Protein AF-A0A925VQ74-F1 (afdb_monomer_lite)

Structure (mmCIF, N/CA/C/O backbone):
data_AF-A0A925VQ74-F1
#
_entry.id   AF-A0A925VQ74-F1
#
loop_
_atom_site.group_PDB
_atom_site.id
_atom_site.type_symbol
_atom_site.label_atom_id
_atom_site.label_alt_id
_atom_site.label_comp_id
_atom_site.label_asym_id
_atom_site.label_entity_id
_atom_site.label_seq_id
_atom_site.pdbx_PDB_ins_code
_atom_site.Cartn_x
_atom_site.Cartn_y
_atom_site.Cartn_z
_atom_site.occupancy
_atom_site.B_iso_or_equiv
_atom_site.auth_seq_id
_atom_site.auth_comp_id
_atom_site.auth_asym_id
_atom_site.auth_atom_id
_atom_site.pdbx_PDB_model_num
ATOM 1 N N . MET A 1 1 ? -28.082 -19.024 9.879 1.00 34.41 1 MET A N 1
ATOM 2 C CA . MET A 1 1 ? -28.135 -19.232 11.343 1.00 34.41 1 MET A CA 1
ATOM 3 C C . MET A 1 1 ? -28.000 -17.876 12.015 1.00 34.41 1 MET A C 1
ATOM 5 O O . MET A 1 1 ? -26.992 -17.216 11.812 1.00 34.41 1 MET A O 1
ATOM 9 N N . ARG A 1 2 ? -29.048 -17.408 12.701 1.00 34.12 2 ARG A N 1
ATOM 10 C CA . ARG A 1 2 ? -29.062 -16.123 13.416 1.00 34.12 2 ARG A CA 1
ATOM 11 C C . ARG A 1 2 ? -28.721 -16.389 14.882 1.00 34.12 2 ARG A C 1
ATOM 13 O O . ARG A 1 2 ? -29.461 -17.116 15.534 1.00 34.12 2 ARG A O 1
ATOM 20 N N . PHE A 1 3 ? -27.635 -15.811 15.385 1.00 31.91 3 PHE A N 1
ATOM 21 C CA . PHE A 1 3 ? -27.367 -15.742 16.822 1.00 31.91 3 PHE A CA 1
ATOM 22 C C . PHE A 1 3 ? -27.855 -14.384 17.350 1.00 31.91 3 PHE A C 1
ATOM 24 O O . PHE A 1 3 ? -27.565 -13.366 16.718 1.00 31.91 3 PHE A O 1
ATOM 31 N N . PRO A 1 4 ? -28.614 -14.330 18.458 1.00 37.94 4 PRO A N 1
ATOM 32 C CA . PRO A 1 4 ? -29.092 -13.071 19.006 1.00 37.94 4 PRO A CA 1
ATOM 33 C C . PRO A 1 4 ? -28.020 -12.466 19.924 1.00 37.94 4 PRO A C 1
ATOM 35 O O . PRO A 1 4 ? -27.624 -13.072 20.917 1.00 37.94 4 PRO A O 1
ATOM 38 N N . SER A 1 5 ? -27.569 -11.253 19.613 1.00 37.38 5 SER A N 1
ATOM 39 C CA . SER A 1 5 ? -26.700 -10.458 20.487 1.00 37.38 5 SER A CA 1
ATOM 40 C C . SER A 1 5 ? -27.547 -9.436 21.240 1.00 37.38 5 SER A C 1
ATOM 42 O O . SER A 1 5 ? -27.886 -8.385 20.702 1.00 37.38 5 SER A O 1
ATOM 44 N N . PHE A 1 6 ? -27.896 -9.732 22.492 1.00 37.16 6 PHE A N 1
ATOM 45 C CA . PHE A 1 6 ? -28.486 -8.751 23.404 1.00 37.16 6 PHE A CA 1
ATOM 46 C C . PHE A 1 6 ? -27.364 -8.010 24.148 1.00 37.16 6 PHE A C 1
ATOM 48 O O . PHE A 1 6 ? -26.705 -8.567 25.027 1.00 37.16 6 PHE A O 1
ATOM 55 N N . LEU A 1 7 ? -27.134 -6.745 23.782 1.00 35.56 7 LEU A N 1
ATOM 56 C CA . LEU A 1 7 ? -26.243 -5.817 24.482 1.00 35.56 7 LEU A CA 1
ATOM 57 C C . LEU A 1 7 ? -27.092 -4.901 25.376 1.00 35.56 7 LEU A C 1
ATOM 59 O O . LEU A 1 7 ? -27.861 -4.085 24.875 1.00 35.56 7 LEU A O 1
ATOM 63 N N . VAL A 1 8 ? -26.941 -5.017 26.696 1.00 32.44 8 VAL A N 1
ATOM 64 C CA . VAL A 1 8 ? -27.539 -4.091 27.671 1.00 32.44 8 VAL A CA 1
ATOM 65 C C . VAL A 1 8 ? -26.515 -3.002 27.999 1.00 32.44 8 VAL A C 1
ATOM 67 O O . VAL A 1 8 ? -25.395 -3.312 28.403 1.00 32.44 8 VAL A O 1
ATOM 70 N N . VAL A 1 9 ? -26.900 -1.736 27.821 1.00 31.83 9 VAL A N 1
ATOM 71 C CA . VAL A 1 9 ? -26.121 -0.544 28.195 1.00 31.83 9 VAL A CA 1
ATOM 72 C C . VAL A 1 9 ? -26.964 0.267 29.172 1.00 31.83 9 VAL A C 1
ATOM 74 O O . VAL A 1 9 ? -28.033 0.747 28.807 1.00 31.83 9 VAL A O 1
ATOM 77 N N . THR A 1 10 ? -26.498 0.419 30.406 1.00 33.78 10 THR A N 1
ATOM 78 C CA . THR A 1 10 ? -27.116 1.277 31.423 1.00 33.78 10 THR A CA 1
ATOM 79 C C . THR A 1 10 ? -26.393 2.623 31.493 1.00 33.78 10 THR A C 1
ATOM 81 O O . THR A 1 10 ? -25.166 2.675 31.551 1.00 33.78 10 THR A O 1
ATOM 84 N N . LEU A 1 11 ? -27.164 3.717 31.493 1.00 32.81 11 LEU A N 1
ATOM 85 C CA . LEU A 1 11 ? -26.703 5.091 31.714 1.00 32.81 11 LEU A CA 1
ATOM 86 C C . LEU A 1 11 ? -27.208 5.550 33.090 1.00 32.81 11 LEU A C 1
ATOM 88 O O . LEU A 1 11 ? -28.413 5.570 33.321 1.00 32.81 11 LEU A O 1
ATOM 92 N N . GLY A 1 12 ? -26.301 5.909 33.996 1.00 33.75 12 GLY A N 1
ATOM 93 C CA . GLY A 1 12 ? -26.637 6.590 35.248 1.00 33.75 12 GLY A CA 1
ATOM 94 C C . GLY A 1 12 ? -26.447 8.099 35.095 1.00 33.75 12 GLY A C 1
ATOM 95 O O . GLY A 1 12 ? -25.391 8.535 34.642 1.00 33.75 12 GLY A O 1
ATOM 96 N N . LEU A 1 13 ? -27.456 8.884 35.472 1.00 40.34 13 LEU A N 1
ATOM 97 C CA . LEU A 1 13 ? -27.428 10.350 35.532 1.00 40.34 13 LEU A CA 1
ATOM 98 C C . LEU A 1 13 ? -27.556 10.788 36.995 1.00 40.34 13 LEU A C 1
ATOM 100 O O . LEU A 1 13 ? -28.528 10.393 37.639 1.00 40.34 13 LEU A O 1
ATOM 104 N N . PRO A 1 14 ? -26.681 11.669 37.505 1.00 45.41 14 PRO A N 1
ATOM 105 C CA . PRO A 1 14 ? -27.057 12.580 38.564 1.00 45.41 14 PRO A CA 1
ATOM 106 C C . PRO A 1 14 ? -27.354 13.966 37.977 1.00 45.41 14 PRO A C 1
ATOM 108 O O . PRO A 1 14 ? -26.580 14.528 37.201 1.00 45.41 14 PRO A O 1
ATOM 111 N N . LEU A 1 15 ? -28.510 14.498 38.370 1.00 47.50 15 LEU A N 1
ATOM 112 C CA . LEU A 1 15 ? -28.875 15.903 38.254 1.00 47.50 15 LEU A CA 1
ATOM 113 C C . LEU A 1 15 ? -28.024 16.714 39.242 1.00 47.50 15 LEU A C 1
ATOM 115 O O . LEU A 1 15 ? -28.157 16.511 40.445 1.00 47.50 15 LEU A O 1
ATOM 119 N N . THR A 1 16 ? -27.263 17.691 38.758 1.00 43.50 16 THR A N 1
ATOM 120 C CA . THR A 1 16 ? -26.979 18.929 39.500 1.00 43.50 16 THR A CA 1
ATOM 121 C C . THR A 1 16 ? -26.735 20.069 38.514 1.00 43.50 16 THR A C 1
ATOM 123 O O . THR A 1 16 ? -25.868 20.010 37.646 1.00 43.50 16 THR A O 1
ATOM 126 N N . ALA A 1 17 ? -27.554 21.111 38.640 1.00 55.09 17 ALA A N 1
ATOM 127 C CA . ALA A 1 17 ? -27.443 22.359 37.903 1.00 55.09 17 ALA A CA 1
ATOM 128 C C . ALA A 1 17 ? -26.468 23.304 38.615 1.00 55.09 17 ALA A C 1
ATOM 130 O O . ALA A 1 17 ? -26.588 23.456 39.830 1.00 55.09 17 ALA A O 1
ATOM 131 N N . SER A 1 18 ? -25.570 23.971 37.873 1.00 41.72 18 SER A N 1
ATOM 132 C CA . SER A 1 18 ? -25.167 25.368 38.123 1.00 41.72 18 SER A CA 1
ATOM 133 C C . SER A 1 18 ? -24.053 25.895 37.203 1.00 41.72 18 SER A C 1
ATOM 135 O O . SER A 1 18 ? -23.026 25.254 37.018 1.00 41.72 18 SER A O 1
ATOM 137 N N . LEU A 1 19 ? -24.283 27.145 36.776 1.00 40.22 19 LEU A N 1
ATOM 138 C CA . LEU A 1 19 ? -23.364 28.226 36.385 1.00 40.22 19 LEU A CA 1
ATOM 139 C C . LEU A 1 19 ? -22.626 28.196 35.025 1.00 40.22 19 LEU A C 1
ATOM 141 O O . LEU A 1 19 ? -21.787 27.357 34.714 1.00 40.22 19 LEU A O 1
ATOM 145 N N . LEU A 1 20 ? -22.946 29.242 34.250 1.00 50.88 20 LEU A N 1
ATOM 146 C CA . LEU A 1 20 ? -22.384 29.684 32.975 1.00 50.88 20 LEU A CA 1
ATOM 147 C C . LEU A 1 20 ? -20.861 29.865 33.043 1.00 50.88 20 LEU A C 1
ATOM 149 O O . LEU A 1 20 ? -20.359 30.898 33.478 1.00 50.88 20 LEU A O 1
ATOM 153 N N . GLY A 1 21 ? -20.137 28.886 32.518 1.00 40.78 21 GLY A N 1
ATOM 154 C CA . GLY A 1 21 ? -18.809 29.081 31.953 1.00 40.78 21 GLY A CA 1
ATOM 155 C C . GLY A 1 21 ? -18.865 28.706 30.478 1.00 40.78 21 GLY A C 1
ATOM 156 O O . GLY A 1 21 ? -19.330 27.613 30.149 1.00 40.78 21 GLY A O 1
ATOM 157 N N . LEU A 1 22 ? -18.383 29.583 29.591 1.00 45.78 22 LEU A N 1
ATOM 158 C CA . LEU A 1 22 ? -17.991 29.225 28.222 1.00 45.78 22 LEU A CA 1
ATOM 159 C C . LEU A 1 22 ? -16.801 28.260 28.311 1.00 45.78 22 LEU A C 1
ATOM 161 O O . LEU A 1 22 ? -15.649 28.610 28.074 1.00 45.78 22 LEU A O 1
ATOM 165 N N . THR A 1 23 ? -17.093 27.034 28.732 1.00 43.62 23 THR A N 1
ATOM 166 C CA . THR A 1 23 ? -16.188 25.907 28.610 1.00 43.62 23 THR A CA 1
ATOM 167 C C . THR A 1 23 ? -16.098 25.607 27.117 1.00 43.62 23 THR A C 1
ATOM 169 O O . THR A 1 23 ? -17.137 25.431 26.471 1.00 43.62 23 THR A O 1
ATOM 172 N N . PRO A 1 24 ? -14.894 25.589 26.515 1.00 47.59 24 PRO A N 1
ATOM 173 C CA . PRO A 1 24 ? -14.760 25.051 25.171 1.00 47.59 24 PRO A CA 1
ATOM 174 C C . PRO A 1 24 ? -15.383 23.648 25.182 1.00 47.59 24 PRO A C 1
ATOM 176 O O . PRO A 1 24 ? -15.171 22.922 26.160 1.00 47.59 24 PRO A O 1
ATOM 179 N N . PRO A 1 25 ? -16.187 23.275 24.167 1.00 50.38 25 PRO A N 1
ATOM 180 C CA . PRO A 1 25 ? -16.856 21.982 24.153 1.00 50.38 25 PRO A CA 1
ATOM 181 C C . PRO A 1 25 ? -15.815 20.907 24.443 1.00 50.38 25 PRO A C 1
ATOM 183 O O . PRO A 1 25 ? -14.777 20.857 23.775 1.00 50.38 25 PRO A O 1
ATOM 186 N N . ALA A 1 26 ? -16.061 20.114 25.492 1.00 49.09 26 ALA A N 1
ATOM 187 C CA . ALA A 1 26 ? -15.144 19.066 25.908 1.00 49.09 26 ALA A CA 1
ATOM 188 C C . ALA A 1 26 ? -14.746 18.246 24.671 1.00 49.09 26 ALA A C 1
ATOM 190 O O . ALA A 1 26 ? -15.621 17.968 23.840 1.00 49.09 26 ALA A O 1
ATOM 191 N N . PRO A 1 27 ? -13.457 17.887 24.506 1.00 55.66 27 PRO A N 1
ATOM 192 C CA . PRO A 1 27 ? -13.019 17.119 23.351 1.00 55.66 27 PRO A CA 1
ATOM 193 C C . PRO A 1 27 ? -13.905 15.883 23.246 1.00 55.66 27 PRO A C 1
ATOM 195 O O . PRO A 1 27 ? -13.912 15.048 24.156 1.00 55.66 27 PRO A O 1
ATOM 198 N N . GLN A 1 28 ? -14.700 15.813 22.175 1.00 71.56 28 GLN A N 1
ATOM 199 C CA . GLN A 1 28 ? -15.625 14.711 21.982 1.00 71.56 28 GLN A CA 1
ATOM 200 C C . GLN A 1 28 ? -14.788 13.438 21.881 1.00 71.56 28 GLN A C 1
ATOM 202 O O . GLN A 1 28 ? -13.902 13.307 21.033 1.00 71.56 28 GLN A O 1
ATOM 207 N N . ARG A 1 29 ? -15.014 12.532 22.827 1.00 87.00 29 ARG A N 1
ATOM 208 C CA . ARG A 1 29 ? -14.339 11.245 22.939 1.00 87.00 29 ARG A CA 1
ATOM 209 C C . ARG A 1 29 ? -15.381 10.215 23.324 1.00 87.00 29 ARG A C 1
ATOM 211 O O . ARG A 1 29 ? -16.236 10.487 24.163 1.00 87.00 29 ARG A O 1
ATOM 218 N N . VAL A 1 30 ? -15.311 9.052 22.697 1.00 92.12 30 VAL A N 1
ATOM 219 C CA . VAL A 1 30 ? -16.209 7.932 22.964 1.00 92.12 30 VAL A CA 1
ATOM 220 C C . VAL A 1 30 ? -15.396 6.832 23.624 1.00 92.12 30 VAL A C 1
ATOM 222 O O . VAL A 1 30 ? -14.451 6.315 23.030 1.00 92.12 30 VAL A O 1
ATOM 225 N N . SER A 1 31 ? -15.755 6.486 24.857 1.00 92.94 31 SER A N 1
ATOM 226 C CA . SER A 1 31 ? -15.152 5.363 25.573 1.00 92.94 31 SER A CA 1
ATOM 227 C C . SER A 1 31 ? -15.837 4.063 25.171 1.00 92.94 31 SER A C 1
ATOM 229 O O . SER A 1 31 ? -17.061 3.948 25.212 1.00 92.94 31 SER A O 1
ATOM 231 N N . VAL A 1 32 ? -15.038 3.069 24.812 1.00 92.44 32 VAL A N 1
ATOM 232 C CA . VAL A 1 32 ? -15.475 1.759 24.334 1.00 92.44 32 VAL A CA 1
ATOM 233 C C . VAL A 1 32 ? -14.958 0.714 25.306 1.00 92.44 32 VAL A C 1
ATOM 235 O O . VAL A 1 32 ? -13.774 0.689 25.612 1.00 92.44 32 VAL A O 1
ATOM 238 N N . THR A 1 33 ? -15.834 -0.149 25.811 1.00 92.50 33 THR A N 1
ATOM 239 C CA . THR A 1 33 ? -15.438 -1.252 26.697 1.00 92.50 33 THR A CA 1
ATOM 240 C C . THR A 1 33 ? -15.657 -2.573 25.981 1.00 92.50 33 THR A C 1
ATOM 242 O O . THR A 1 33 ? -16.786 -2.884 25.603 1.00 92.50 33 THR A O 1
ATOM 245 N N . VAL A 1 34 ? -14.595 -3.358 25.821 1.00 88.94 34 VAL A N 1
ATOM 246 C CA . VAL A 1 34 ? -14.636 -4.683 25.198 1.00 88.94 34 VAL A CA 1
ATOM 247 C C . VAL A 1 34 ? -14.379 -5.730 26.273 1.00 88.94 34 VAL A C 1
ATOM 249 O O . VAL A 1 34 ? -13.417 -5.632 27.032 1.00 88.94 34 VAL A O 1
ATOM 252 N N . ARG A 1 35 ? -15.255 -6.732 26.368 1.00 90.00 35 ARG A N 1
ATOM 253 C CA . ARG A 1 35 ? -15.182 -7.769 27.403 1.00 90.00 35 ARG A CA 1
ATOM 254 C C . ARG A 1 35 ? -15.160 -9.156 26.781 1.00 90.00 35 ARG A C 1
ATOM 256 O O . ARG A 1 35 ? -16.110 -9.542 26.104 1.00 90.00 35 ARG A O 1
ATOM 263 N N . ASN A 1 36 ? -14.128 -9.929 27.102 1.00 89.94 36 ASN A N 1
ATOM 264 C C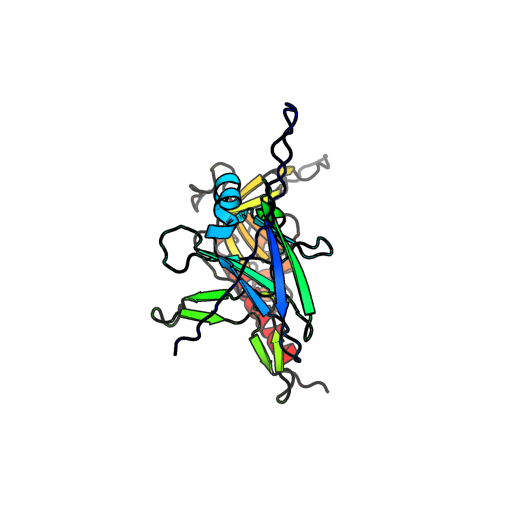A . ASN A 1 36 ? -14.078 -11.356 26.829 1.00 89.94 36 ASN A CA 1
ATOM 265 C C . ASN A 1 36 ? -14.644 -12.113 28.037 1.00 89.94 36 ASN A C 1
ATOM 267 O O . ASN A 1 36 ? -14.065 -12.090 29.118 1.00 89.94 36 ASN A O 1
ATOM 271 N N . ARG A 1 37 ? -15.802 -12.759 27.870 1.00 90.75 37 ARG A N 1
ATOM 272 C CA . ARG A 1 37 ? -16.456 -13.559 28.926 1.00 90.75 37 ARG A CA 1
ATOM 273 C C . ARG A 1 37 ? -16.078 -15.042 28.882 1.00 90.75 37 ARG A C 1
ATOM 275 O O . ARG A 1 37 ? -16.614 -15.820 29.661 1.00 90.75 37 ARG A O 1
ATOM 282 N N . LEU A 1 38 ? -15.231 -15.439 27.937 1.00 84.00 38 LEU A N 1
ATOM 283 C CA . LEU A 1 38 ? -14.792 -16.818 27.784 1.00 84.00 38 LEU A CA 1
ATOM 284 C C . LEU A 1 38 ? -13.566 -17.071 28.664 1.00 84.00 38 LEU A C 1
ATOM 286 O O . LEU A 1 38 ? -12.755 -16.174 28.896 1.00 84.00 38 LEU A O 1
ATOM 290 N N . SER A 1 39 ? -13.383 -18.321 29.077 1.00 91.56 39 SER A N 1
ATOM 291 C CA . SER A 1 39 ? -12.177 -18.804 29.761 1.00 91.56 39 SER A CA 1
ATOM 292 C C . SER A 1 39 ? -10.980 -19.021 28.817 1.00 91.56 39 SER A C 1
ATOM 294 O O . SER A 1 39 ? -9.978 -19.601 29.224 1.00 91.56 39 SER A O 1
ATOM 296 N N . LEU A 1 40 ? -11.060 -18.538 27.572 1.00 85.75 40 LEU A N 1
ATOM 297 C CA . LEU A 1 40 ? -10.030 -18.659 26.540 1.00 85.75 40 LEU A CA 1
ATOM 298 C C . LEU A 1 40 ? -9.516 -17.276 26.121 1.00 85.75 40 LEU A C 1
ATOM 300 O O . LEU A 1 40 ? -10.294 -16.327 26.000 1.00 85.75 40 LEU A O 1
ATOM 304 N N . ASN A 1 41 ? -8.212 -17.173 25.860 1.00 81.31 41 ASN A N 1
ATOM 305 C CA . ASN A 1 41 ? -7.600 -15.978 25.279 1.00 81.31 41 ASN A CA 1
ATOM 306 C C . ASN A 1 41 ? -8.043 -15.795 23.819 1.00 81.31 41 ASN A C 1
ATOM 308 O O . ASN A 1 41 ? -8.014 -16.744 23.040 1.00 81.31 41 ASN A O 1
ATOM 312 N N . ARG A 1 42 ? -8.401 -14.568 23.436 1.00 73.06 42 ARG A N 1
ATOM 313 C CA . ARG A 1 42 ? -8.720 -14.192 22.053 1.00 73.06 42 ARG A CA 1
ATOM 314 C C . ARG A 1 42 ? -7.624 -13.276 21.526 1.00 73.06 42 ARG A C 1
ATOM 316 O O . ARG A 1 42 ? -7.545 -12.126 21.946 1.00 73.06 42 ARG A O 1
ATOM 323 N N . GLY A 1 43 ? -6.757 -13.814 20.675 1.00 84.25 43 GLY A N 1
ATOM 324 C CA . GLY A 1 43 ? -5.741 -13.036 19.968 1.00 84.25 43 GLY A CA 1
ATOM 325 C C . GLY A 1 43 ? -6.284 -12.481 18.653 1.00 84.25 43 GLY A C 1
ATOM 326 O O . GLY A 1 43 ? -7.120 -13.134 18.028 1.00 84.25 43 GLY A O 1
ATOM 327 N N . ALA A 1 44 ? -5.808 -11.303 18.248 1.00 80.06 44 ALA A N 1
ATOM 328 C CA . ALA A 1 44 ? -6.198 -10.599 17.024 1.00 80.06 44 ALA A CA 1
ATOM 329 C C . ALA A 1 44 ? -7.726 -10.471 16.839 1.00 80.06 44 ALA A C 1
ATOM 331 O O . ALA A 1 44 ? -8.252 -10.547 15.726 1.00 80.06 44 ALA A O 1
ATOM 332 N N . GLU A 1 45 ? -8.457 -10.281 17.941 1.00 81.31 45 GLU A N 1
ATOM 333 C CA . GLU A 1 45 ? -9.908 -10.143 17.905 1.00 81.31 45 GLU A CA 1
ATOM 334 C C . GLU A 1 45 ? -10.278 -8.850 17.181 1.00 81.31 45 GLU A C 1
ATOM 336 O O . GLU A 1 45 ? -9.834 -7.769 17.569 1.00 81.31 45 GLU A O 1
ATOM 341 N N . THR A 1 46 ? -11.116 -8.953 16.150 1.00 87.19 46 THR A N 1
ATOM 342 C CA . THR A 1 46 ? -11.609 -7.782 15.417 1.00 87.19 46 THR A CA 1
ATOM 343 C C . THR A 1 46 ? -12.844 -7.225 16.109 1.00 87.19 46 THR A C 1
ATOM 345 O O . THR A 1 46 ? -13.890 -7.867 16.168 1.00 87.19 46 THR A O 1
ATOM 348 N N . VAL A 1 47 ? -12.725 -6.008 16.629 1.00 87.50 47 VAL A N 1
ATOM 349 C CA . VAL A 1 47 ? -13.814 -5.269 17.261 1.00 87.50 47 VAL A CA 1
ATOM 350 C C . VAL A 1 47 ? -14.473 -4.384 16.211 1.00 87.50 47 VAL A C 1
ATOM 352 O O . VAL A 1 47 ? -13.808 -3.533 15.624 1.00 87.50 47 VAL A O 1
ATOM 355 N N . SER A 1 48 ? -15.781 -4.562 16.009 1.00 91.19 48 SER A N 1
ATOM 356 C CA . SER A 1 48 ? -16.601 -3.683 15.171 1.00 91.19 48 SER A CA 1
ATOM 357 C C . SER A 1 48 ? -17.409 -2.704 16.021 1.00 91.19 48 SER A C 1
ATOM 359 O O . SER A 1 48 ? -18.117 -3.097 16.955 1.00 91.19 48 SER A O 1
ATOM 361 N N . LEU A 1 49 ? -17.286 -1.414 15.707 1.00 89.88 49 LEU A N 1
ATOM 362 C CA . LEU A 1 49 ? -18.049 -0.336 16.323 1.00 89.88 49 LEU A CA 1
ATOM 363 C C . LEU A 1 49 ? -19.018 0.277 15.311 1.00 89.88 49 LEU A C 1
ATOM 365 O O . LEU A 1 49 ? -18.561 0.888 14.347 1.00 89.88 49 LEU A O 1
ATOM 369 N N . PRO A 1 50 ? -20.338 0.224 15.559 1.00 90.00 50 PRO A N 1
ATOM 370 C CA . PRO A 1 50 ? -21.310 0.872 14.688 1.00 90.00 50 PRO A CA 1
ATOM 371 C C . PRO A 1 50 ? -21.079 2.385 14.604 1.00 90.00 50 PRO A C 1
ATOM 373 O O . PRO A 1 50 ? -20.994 3.067 15.632 1.00 90.00 50 PRO A O 1
ATOM 376 N N . ALA A 1 51 ? -21.066 2.932 13.391 1.00 89.69 51 ALA A N 1
ATOM 377 C CA . ALA A 1 51 ? -20.871 4.355 13.119 1.00 89.69 51 ALA A CA 1
ATOM 378 C C . ALA A 1 51 ? -21.915 5.246 13.806 1.00 89.69 51 ALA A C 1
ATOM 380 O O . ALA A 1 51 ? -21.619 6.377 14.192 1.00 89.69 51 ALA A O 1
ATOM 381 N N . THR A 1 52 ? -23.116 4.720 14.065 1.00 90.38 52 THR A N 1
ATOM 382 C CA . THR A 1 52 ? -24.168 5.403 14.837 1.00 90.38 52 THR A CA 1
ATOM 383 C C . THR A 1 52 ? -23.702 5.820 16.235 1.00 90.38 52 THR A C 1
ATOM 385 O O . THR A 1 52 ? -24.103 6.873 16.729 1.00 90.38 52 THR A O 1
ATOM 388 N N . ARG A 1 53 ? -22.797 5.054 16.862 1.00 89.31 53 ARG A N 1
ATOM 389 C CA . ARG A 1 53 ? -22.186 5.384 18.163 1.00 89.31 53 ARG A CA 1
ATOM 390 C C . ARG A 1 53 ? -21.110 6.468 18.060 1.00 89.31 53 ARG A C 1
ATOM 392 O O . ARG A 1 53 ? -20.738 7.052 19.073 1.00 89.31 53 ARG A O 1
ATOM 399 N N . LEU A 1 54 ? -20.624 6.741 16.850 1.00 92.56 54 LEU A N 1
ATOM 400 C CA . LEU A 1 54 ? -19.556 7.692 16.542 1.00 92.56 54 LEU A CA 1
ATOM 401 C C . LEU A 1 54 ? -20.062 8.903 15.739 1.00 92.56 54 LEU A C 1
ATOM 403 O O . LEU A 1 54 ? -19.255 9.716 15.296 1.00 92.56 54 LEU A O 1
ATOM 407 N N . ALA A 1 55 ? -21.380 9.061 15.572 1.00 91.56 55 ALA A N 1
ATOM 408 C CA . ALA A 1 55 ? -21.988 10.031 14.658 1.00 91.56 55 ALA A CA 1
ATOM 409 C C . ALA A 1 55 ? -21.490 11.475 14.851 1.00 91.56 55 ALA A C 1
ATOM 411 O O . ALA A 1 55 ? -21.229 12.182 13.878 1.00 91.56 55 ALA A O 1
ATOM 412 N N . ALA A 1 56 ? -21.315 11.913 16.102 1.00 91.25 56 ALA A N 1
ATOM 413 C CA . ALA A 1 56 ? -20.818 13.255 16.399 1.00 91.25 56 ALA A CA 1
ATOM 414 C C . ALA A 1 56 ? -19.357 13.446 15.948 1.00 91.25 56 ALA A C 1
ATOM 416 O O . ALA A 1 56 ? -19.038 14.455 15.316 1.00 91.25 56 ALA A O 1
ATOM 417 N N . LEU A 1 57 ? -18.505 12.439 16.184 1.00 93.00 57 LEU A N 1
ATOM 418 C CA . LEU A 1 57 ? -17.106 12.440 15.754 1.00 93.00 57 LEU A CA 1
ATOM 419 C C . LEU A 1 57 ? -16.986 12.384 14.233 1.00 93.00 57 LEU A C 1
ATOM 421 O O . LEU A 1 57 ? -16.231 13.162 13.658 1.00 93.00 57 LEU A O 1
ATOM 425 N N . LEU A 1 58 ? -17.762 11.512 13.588 1.00 92.12 58 LEU A N 1
ATOM 426 C CA . LEU A 1 58 ? -17.790 11.375 12.133 1.00 92.12 58 LEU A CA 1
ATOM 427 C C . LEU A 1 58 ? -18.211 12.682 11.461 1.00 92.12 58 LEU A C 1
ATOM 429 O O . LEU A 1 58 ? -17.542 13.138 10.539 1.00 92.12 58 LEU A O 1
ATOM 433 N N . ARG A 1 59 ? -19.263 13.335 11.967 1.00 91.38 59 ARG A N 1
ATOM 434 C CA . ARG A 1 59 ? -19.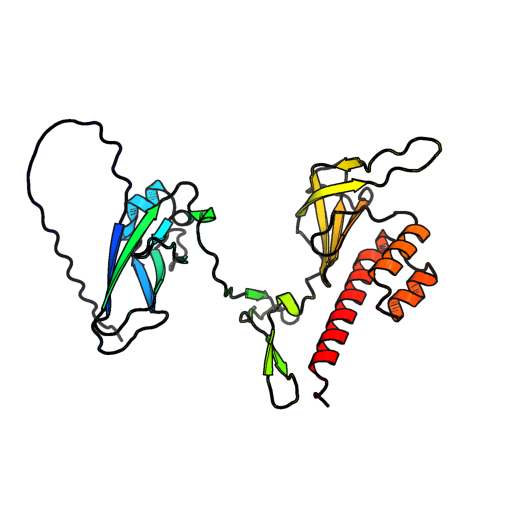727 14.625 11.440 1.00 91.38 59 ARG A CA 1
ATOM 435 C C . ARG A 1 59 ? -18.691 15.736 11.615 1.00 91.38 59 ARG A C 1
ATOM 437 O O . ARG A 1 59 ? -18.607 16.622 10.773 1.00 91.38 59 ARG A O 1
ATOM 444 N N . GLN A 1 60 ? -17.955 15.733 12.725 1.00 92.50 60 GLN A N 1
ATOM 445 C CA . GLN A 1 60 ? -17.021 16.810 13.047 1.00 92.50 60 GLN A CA 1
ATOM 446 C C . GLN A 1 60 ? -15.650 16.643 12.379 1.00 92.50 60 GLN A C 1
ATOM 448 O O . GLN A 1 60 ? -15.033 17.644 12.018 1.00 92.50 60 GLN A O 1
ATOM 453 N N . TYR A 1 61 ? -15.155 15.412 12.253 1.00 92.56 61 TYR A N 1
ATOM 454 C CA . TYR A 1 61 ? -13.774 15.145 11.844 1.00 92.56 61 TYR A CA 1
ATOM 455 C C . TYR A 1 61 ? -13.651 14.356 10.540 1.00 92.56 61 TYR A C 1
ATOM 457 O O . TYR A 1 61 ? -12.588 14.410 9.932 1.00 92.56 61 TYR A O 1
ATOM 465 N N . GLY A 1 62 ? -14.693 13.654 10.093 1.00 91.75 62 GLY A N 1
ATOM 466 C CA . GLY A 1 62 ? -14.559 12.639 9.047 1.00 91.75 62 GLY A CA 1
ATOM 467 C C . GLY A 1 62 ? -14.007 11.321 9.600 1.00 91.75 62 GLY A C 1
ATOM 468 O O . GLY A 1 62 ? -13.449 11.265 10.701 1.00 91.75 62 GLY A O 1
ATOM 469 N N . ALA A 1 63 ? -14.205 10.237 8.856 1.00 91.12 63 ALA A N 1
ATOM 470 C CA . ALA A 1 63 ? -13.870 8.886 9.302 1.00 91.12 63 ALA A CA 1
ATOM 471 C C . ALA A 1 63 ? -12.359 8.621 9.314 1.00 91.12 63 ALA A C 1
ATOM 473 O O . ALA A 1 63 ? -11.834 8.012 10.243 1.00 91.12 63 ALA A O 1
ATOM 474 N N . GLU A 1 64 ? -11.650 9.156 8.324 1.00 89.00 64 GLU A N 1
ATOM 475 C CA . GLU A 1 64 ? -10.200 9.074 8.145 1.00 89.00 64 GLU A CA 1
ATOM 476 C C . GLU A 1 64 ? -9.406 9.756 9.269 1.00 89.00 64 GLU A C 1
ATOM 478 O O . GLU A 1 64 ? -8.215 9.507 9.451 1.00 89.00 64 GLU A O 1
ATOM 483 N N . ASN A 1 65 ? -10.071 10.615 10.041 1.00 94.00 65 ASN A N 1
ATOM 484 C CA . ASN A 1 65 ? -9.481 11.392 11.123 1.00 94.00 65 ASN A CA 1
ATOM 485 C C . ASN A 1 65 ? -9.822 10.854 12.516 1.00 94.00 65 ASN A C 1
ATOM 487 O O . ASN A 1 65 ? -9.456 11.476 13.523 1.00 94.00 65 ASN A O 1
ATOM 491 N N . LEU A 1 66 ? -10.515 9.714 12.587 1.00 94.75 66 LEU A N 1
ATOM 492 C CA . LEU A 1 66 ? -10.767 9.028 13.844 1.00 94.75 66 LEU A CA 1
ATOM 493 C C . LEU A 1 66 ? -9.551 8.199 14.261 1.00 94.75 66 LEU A C 1
ATOM 495 O O . LEU A 1 66 ? -8.912 7.508 13.468 1.00 94.75 66 LEU A O 1
ATOM 499 N N . LEU A 1 67 ? -9.239 8.280 15.549 1.00 95.75 67 LEU A N 1
ATOM 500 C CA . LEU A 1 67 ? -8.141 7.574 16.189 1.00 95.75 67 LEU A CA 1
ATOM 501 C C . LEU A 1 67 ? -8.699 6.728 17.326 1.00 95.75 67 LEU A C 1
ATOM 503 O O . LEU A 1 67 ? -9.362 7.265 18.222 1.00 95.75 67 LEU A O 1
ATOM 507 N N . VAL A 1 68 ? -8.394 5.432 17.297 1.00 95.62 68 VAL A N 1
ATOM 508 C CA . VAL A 1 68 ? -8.658 4.497 18.394 1.00 95.62 68 VAL A CA 1
ATOM 509 C C . VAL A 1 68 ? -7.405 4.407 19.255 1.00 95.62 68 VAL A C 1
ATOM 511 O O . VAL A 1 68 ? -6.312 4.211 18.728 1.00 95.62 68 VAL A O 1
ATOM 514 N N . ARG A 1 69 ? -7.554 4.567 20.571 1.00 95.75 69 ARG A N 1
ATOM 515 C CA . ARG A 1 69 ? -6.470 4.391 21.543 1.00 95.75 69 ARG A CA 1
ATOM 516 C C . ARG A 1 69 ? -6.788 3.308 22.556 1.00 95.75 69 ARG A C 1
ATOM 518 O O . ARG A 1 69 ? -7.936 3.218 22.993 1.00 95.75 69 ARG A O 1
ATOM 525 N N . ASP A 1 70 ? -5.776 2.538 22.932 1.00 94.19 70 ASP A N 1
ATOM 526 C CA . ASP A 1 70 ? -5.835 1.620 24.073 1.00 94.19 70 ASP A CA 1
ATOM 527 C C . ASP A 1 70 ? -5.724 2.370 25.420 1.00 94.19 70 ASP A C 1
ATOM 529 O O . ASP A 1 70 ? -5.607 3.599 25.465 1.00 94.19 70 ASP A O 1
ATOM 533 N N . GLU A 1 71 ? -5.774 1.635 26.535 1.00 90.94 71 GLU A N 1
ATOM 534 C CA . GLU A 1 71 ? -5.629 2.203 27.886 1.00 90.94 71 GLU A CA 1
ATOM 535 C C . GLU A 1 71 ? -4.243 2.815 28.141 1.00 90.94 71 GLU A C 1
ATOM 537 O O . GLU A 1 71 ? -4.120 3.726 28.960 1.00 90.94 71 GLU A O 1
ATOM 542 N N . ALA A 1 72 ? -3.212 2.349 27.430 1.00 92.12 72 ALA A N 1
ATOM 543 C CA . ALA A 1 72 ? -1.858 2.891 27.502 1.00 92.12 72 ALA A CA 1
ATOM 544 C C . ALA A 1 72 ? -1.690 4.177 26.665 1.00 92.12 72 ALA A C 1
ATOM 546 O O . ALA A 1 72 ? -0.670 4.857 26.771 1.00 92.12 72 ALA A O 1
ATOM 547 N N . GLY A 1 73 ? -2.693 4.540 25.861 1.00 91.44 73 GLY A N 1
ATOM 548 C CA . GLY A 1 73 ? -2.686 5.709 24.988 1.00 91.44 73 GLY A CA 1
ATOM 549 C C . GLY A 1 73 ? -2.069 5.461 23.609 1.00 91.44 73 GLY A C 1
ATOM 550 O O . GLY A 1 73 ? -1.965 6.411 22.825 1.00 91.44 73 GLY A O 1
ATOM 551 N N . ASN A 1 74 ? -1.699 4.219 23.283 1.00 93.62 74 ASN A N 1
ATOM 552 C CA . ASN A 1 74 ? -1.185 3.865 21.965 1.00 93.62 74 ASN A CA 1
ATOM 553 C C . ASN A 1 74 ? -2.303 3.962 20.935 1.00 93.62 74 ASN A C 1
ATOM 555 O O . ASN A 1 74 ? -3.420 3.502 21.170 1.00 93.62 74 ASN A O 1
ATOM 559 N N . ILE A 1 75 ? -1.997 4.547 19.779 1.00 94.19 75 ILE A N 1
ATOM 560 C CA . ILE A 1 75 ? -2.930 4.582 18.656 1.00 94.19 75 ILE A CA 1
ATOM 561 C C . ILE A 1 75 ? -2.913 3.209 17.988 1.00 94.19 75 ILE A C 1
ATOM 563 O O . ILE A 1 75 ? -1.843 2.687 17.678 1.00 94.19 75 ILE A O 1
ATOM 567 N N . LEU A 1 76 ? -4.094 2.643 17.765 1.00 92.31 76 LEU A N 1
ATOM 568 C CA . LEU A 1 76 ? -4.275 1.368 17.084 1.00 92.31 76 LEU A CA 1
ATOM 569 C C . LEU A 1 76 ? -4.584 1.591 15.604 1.00 92.31 76 LEU A C 1
ATOM 571 O O . LEU A 1 76 ? -5.223 2.581 15.239 1.00 92.31 76 LEU A O 1
ATOM 575 N N . VAL A 1 77 ? -4.169 0.636 14.768 1.00 91.06 77 VAL A N 1
ATOM 576 C CA . VAL A 1 77 ? -4.639 0.553 13.381 1.00 91.06 77 VAL A CA 1
ATOM 577 C C . VAL A 1 77 ? -6.154 0.376 13.413 1.00 91.06 77 VAL A C 1
ATOM 579 O O . VAL A 1 77 ? -6.664 -0.535 14.070 1.00 91.06 77 VAL A O 1
ATOM 582 N N . SER A 1 78 ? -6.872 1.238 12.700 1.00 90.75 78 SER A N 1
ATOM 583 C CA . SER A 1 78 ? -8.322 1.127 12.564 1.00 90.75 78 SER A CA 1
ATOM 584 C C . SER A 1 78 ? -8.782 1.401 11.141 1.00 90.75 78 SER A C 1
ATOM 586 O O . SER A 1 78 ? -8.168 2.195 10.429 1.00 90.75 78 SER A O 1
ATOM 588 N N . GLN A 1 79 ? -9.894 0.789 10.749 1.00 87.75 79 GLN A N 1
ATOM 589 C CA . GLN A 1 79 ? -10.460 0.898 9.412 1.00 87.75 79 GLN A CA 1
ATOM 590 C C . GLN A 1 79 ? -11.931 1.291 9.491 1.00 87.75 79 GLN A C 1
ATOM 592 O O . GLN A 1 79 ? -12.726 0.614 10.134 1.00 87.75 79 GLN A O 1
ATOM 597 N N . ALA A 1 80 ? -12.293 2.381 8.821 1.00 90.38 80 ALA A N 1
ATOM 598 C CA . ALA A 1 80 ? -13.687 2.705 8.565 1.00 90.38 80 ALA A CA 1
ATOM 599 C C . ALA A 1 80 ? -14.192 1.863 7.385 1.00 90.38 80 ALA A C 1
ATOM 601 O O . ALA A 1 80 ? -13.497 1.751 6.373 1.00 90.38 80 ALA A O 1
ATOM 602 N N . VAL A 1 81 ? -15.373 1.270 7.527 1.00 85.44 81 VAL A N 1
ATOM 603 C CA . VAL A 1 81 ? -15.971 0.369 6.540 1.00 85.44 81 VAL A CA 1
ATOM 604 C C . VAL A 1 81 ? -17.339 0.894 6.127 1.00 85.44 81 VAL A C 1
ATOM 606 O O . VAL A 1 81 ? -18.158 1.248 6.973 1.00 85.44 81 VAL A O 1
ATOM 609 N N . ASP A 1 82 ? -17.548 0.933 4.817 1.00 87.88 82 ASP A N 1
ATOM 610 C CA . ASP A 1 82 ? -18.830 1.109 4.140 1.00 87.88 82 ASP A CA 1
ATOM 611 C C . ASP A 1 82 ? -19.187 -0.260 3.537 1.00 87.88 82 ASP A C 1
ATOM 613 O O . ASP A 1 82 ? -18.522 -0.731 2.611 1.00 87.88 82 ASP A O 1
ATOM 617 N N . ASN A 1 83 ? -20.151 -0.952 4.144 1.00 74.94 83 ASN A N 1
ATOM 618 C CA . ASN A 1 83 ? -20.522 -2.319 3.779 1.00 74.94 83 ASN A CA 1
ATOM 619 C C . ASN A 1 83 ? -21.556 -2.358 2.648 1.00 74.94 83 ASN A C 1
ATOM 621 O O . ASN A 1 83 ? -21.744 -3.414 2.039 1.00 74.94 83 ASN A O 1
ATOM 625 N N . ASN A 1 84 ? -22.258 -1.252 2.393 1.00 83.12 84 ASN A N 1
ATOM 626 C CA . ASN A 1 84 ? -23.349 -1.190 1.422 1.00 83.12 84 ASN A CA 1
ATOM 627 C C . ASN A 1 84 ? -23.000 -0.362 0.167 1.00 83.12 84 ASN A C 1
ATOM 629 O O . ASN A 1 84 ? -23.753 -0.394 -0.807 1.00 83.12 84 ASN A O 1
ATOM 633 N N . GLY A 1 85 ? -21.852 0.320 0.166 1.00 83.00 85 GLY A N 1
ATOM 634 C CA . GLY A 1 85 ? -21.353 1.133 -0.937 1.00 83.00 85 GLY A CA 1
ATOM 635 C C . GLY A 1 85 ? -22.098 2.455 -1.126 1.00 83.00 85 GLY A C 1
ATOM 636 O O . GLY A 1 85 ? -22.072 3.000 -2.232 1.00 83.00 85 GLY A O 1
ATOM 637 N N . ASP A 1 86 ? -22.794 2.963 -0.105 1.00 85.00 86 ASP A N 1
ATOM 638 C CA . ASP A 1 86 ? -23.565 4.211 -0.183 1.00 85.00 86 ASP A CA 1
ATOM 639 C C . ASP A 1 86 ? -22.718 5.480 0.053 1.00 85.00 86 ASP A C 1
ATOM 641 O O . ASP A 1 86 ? -23.222 6.608 -0.027 1.00 85.00 86 ASP A O 1
ATOM 645 N N . GLY A 1 87 ? -21.417 5.309 0.304 1.00 83.25 87 GLY A N 1
ATOM 646 C CA . GLY A 1 87 ? -20.461 6.374 0.582 1.00 83.25 87 GLY A CA 1
ATOM 647 C C . GLY A 1 87 ? -20.469 6.848 2.036 1.00 83.25 87 GLY A C 1
ATOM 648 O O . GLY A 1 87 ? -19.777 7.821 2.360 1.00 83.25 87 GLY A O 1
ATOM 649 N N . ARG A 1 88 ? -21.237 6.208 2.924 1.00 88.06 88 ARG A N 1
ATOM 650 C CA . ARG A 1 88 ? -21.260 6.475 4.364 1.00 88.06 88 ARG A CA 1
ATOM 651 C C . ARG A 1 88 ? -20.591 5.332 5.108 1.00 88.06 88 ARG A C 1
ATOM 653 O O . ARG A 1 88 ? -20.695 4.165 4.771 1.00 88.06 88 ARG A O 1
ATOM 660 N N . VAL A 1 89 ? -19.892 5.692 6.177 1.00 88.56 89 VAL A N 1
ATOM 661 C CA . VAL A 1 89 ? -19.270 4.696 7.048 1.00 88.56 89 VAL A CA 1
ATOM 662 C C . VAL A 1 89 ? -20.341 4.045 7.907 1.00 88.56 89 VAL A C 1
ATOM 664 O O . VAL A 1 89 ? -21.046 4.739 8.643 1.00 88.56 89 VAL A O 1
ATOM 667 N N . ASP A 1 90 ? -20.400 2.721 7.847 1.00 84.94 90 ASP A N 1
ATOM 668 C CA . ASP A 1 90 ? -21.277 1.879 8.654 1.00 84.94 90 ASP A CA 1
ATOM 669 C C . ASP A 1 90 ? -20.610 1.481 9.969 1.00 84.94 90 ASP A C 1
ATOM 671 O O . ASP A 1 90 ? -21.250 1.467 11.024 1.00 84.94 90 ASP A O 1
ATOM 675 N N . GLU A 1 91 ? -19.311 1.171 9.924 1.00 86.81 91 GLU A N 1
ATOM 676 C CA . GLU A 1 91 ? -18.576 0.604 11.054 1.00 86.81 91 GLU A CA 1
ATOM 677 C C . GLU A 1 91 ? -17.126 1.101 11.121 1.00 86.81 91 GLU A C 1
ATOM 679 O O . GLU A 1 91 ? -16.497 1.411 10.111 1.00 86.81 91 GLU A O 1
ATOM 684 N N . LEU A 1 92 ? -16.577 1.158 12.335 1.00 90.19 92 LEU A N 1
ATOM 685 C CA . LEU A 1 92 ? -15.152 1.354 12.590 1.00 90.19 92 LEU A CA 1
ATOM 686 C C . LEU A 1 92 ? -14.579 0.077 13.207 1.00 90.19 92 LEU A C 1
ATOM 688 O O . LEU A 1 92 ? -15.005 -0.340 14.286 1.00 90.19 92 LEU A O 1
ATOM 692 N N . LEU A 1 93 ? -13.599 -0.515 12.533 1.00 89.44 93 LEU A N 1
ATOM 693 C CA . LEU A 1 93 ? -12.936 -1.749 12.934 1.00 89.44 93 LEU A CA 1
ATOM 694 C C . LEU A 1 93 ? -11.564 -1.470 13.545 1.00 89.44 93 LEU A C 1
ATOM 696 O O . LEU A 1 93 ? -10.841 -0.592 13.076 1.00 89.44 93 LEU A O 1
ATOM 700 N N . PHE A 1 94 ? -11.177 -2.249 14.549 1.00 90.75 94 PHE A N 1
ATOM 701 C CA . PHE A 1 94 ? -9.804 -2.327 15.059 1.00 90.75 94 PHE A CA 1
ATOM 702 C C . PHE A 1 94 ? -9.553 -3.708 15.677 1.00 90.75 94 PHE A C 1
ATOM 704 O O . PHE A 1 94 ? -10.502 -4.439 15.960 1.00 90.75 94 PHE A O 1
ATOM 711 N N . GLN A 1 95 ? -8.288 -4.076 15.885 1.00 88.62 95 GLN A N 1
ATOM 712 C CA . GLN A 1 95 ? -7.917 -5.367 16.472 1.00 88.62 95 GLN A CA 1
ATOM 713 C C . GLN A 1 95 ? -7.269 -5.214 17.847 1.00 88.62 95 GLN A C 1
ATOM 715 O O . GLN A 1 95 ? -6.570 -4.234 18.106 1.00 88.62 95 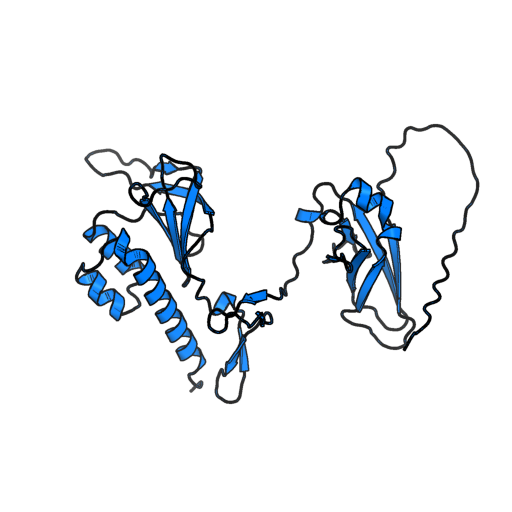GLN A O 1
ATOM 720 N N . THR A 1 96 ? -7.503 -6.187 18.728 1.00 86.25 96 THR A N 1
ATOM 721 C CA . THR A 1 96 ? -6.856 -6.267 20.045 1.00 86.25 96 THR A CA 1
ATOM 722 C C . THR A 1 96 ? -6.718 -7.715 20.527 1.00 86.25 96 THR A C 1
ATOM 724 O O . THR A 1 96 ? -7.483 -8.595 20.128 1.00 86.25 96 THR A O 1
ATOM 727 N N . ASP A 1 97 ? -5.770 -7.955 21.431 1.00 89.19 97 ASP A N 1
ATOM 728 C CA . ASP A 1 97 ? -5.616 -9.221 22.143 1.00 89.19 97 ASP A CA 1
ATOM 729 C C . ASP A 1 97 ? -6.307 -9.144 23.507 1.00 89.19 97 ASP A C 1
ATOM 731 O O . ASP A 1 97 ? -5.939 -8.332 24.357 1.00 89.19 97 ASP A O 1
ATOM 735 N N . ILE A 1 98 ? -7.281 -10.017 23.764 1.00 84.75 98 ILE A N 1
ATOM 736 C CA . ILE A 1 98 ? -8.070 -10.017 25.001 1.00 84.75 98 ILE A CA 1
ATOM 737 C C . ILE A 1 98 ? -7.896 -11.341 25.738 1.00 84.75 98 ILE A C 1
ATOM 739 O O . ILE A 1 98 ? -8.313 -12.406 25.277 1.00 84.75 98 ILE A O 1
ATOM 743 N N . LYS A 1 99 ? -7.321 -11.276 26.940 1.00 93.50 99 LYS A N 1
ATOM 744 C CA . LYS A 1 99 ? -7.164 -12.444 27.818 1.00 93.50 99 LYS A CA 1
ATOM 745 C C . LYS A 1 99 ? -8.519 -13.038 28.222 1.00 93.50 99 LYS A C 1
ATOM 747 O O . LYS A 1 99 ? -9.549 -12.360 28.187 1.00 93.50 99 LYS A O 1
ATOM 752 N N . ALA A 1 100 ? -8.506 -14.305 28.621 1.00 89.56 100 ALA A N 1
ATOM 753 C CA . ALA A 1 100 ? -9.651 -14.981 29.218 1.00 89.56 100 ALA A CA 1
ATOM 754 C C . ALA A 1 100 ? -10.251 -14.150 30.367 1.00 89.56 100 ALA A C 1
ATOM 756 O O . ALA A 1 100 ? -9.517 -13.618 31.200 1.00 89.56 100 ALA A O 1
ATOM 757 N N . ASN A 1 101 ? -11.581 -14.042 30.410 1.00 92.31 101 ASN A N 1
ATOM 758 C CA . ASN A 1 101 ? -12.342 -13.309 31.431 1.00 92.31 101 ASN A CA 1
ATOM 759 C C . ASN A 1 101 ? -11.953 -11.826 31.627 1.00 92.31 101 ASN A C 1
ATOM 761 O O . ASN A 1 101 ? -12.322 -11.220 32.635 1.00 92.31 101 ASN A O 1
ATOM 765 N N . ALA A 1 102 ? -11.229 -11.218 30.681 1.00 92.00 102 ALA A N 1
ATOM 766 C CA . ALA A 1 102 ? -10.733 -9.853 30.805 1.00 92.00 102 ALA A CA 1
ATOM 767 C C . ALA A 1 102 ? -11.680 -8.810 30.195 1.00 92.00 102 ALA A C 1
ATOM 769 O O . ALA A 1 102 ? -12.523 -9.090 29.338 1.00 92.00 102 ALA A O 1
ATOM 770 N N . THR A 1 103 ? -11.511 -7.569 30.642 1.00 91.94 103 THR A N 1
ATOM 771 C CA . THR A 1 103 ? -12.157 -6.381 30.078 1.00 91.94 103 THR A CA 1
ATOM 772 C C . THR A 1 103 ? -11.076 -5.366 29.734 1.00 91.94 103 THR A C 1
ATOM 774 O O . THR A 1 103 ? -10.156 -5.184 30.524 1.00 91.94 103 THR A O 1
ATOM 777 N N . GLN A 1 104 ? -11.192 -4.724 28.576 1.00 89.50 104 GLN A N 1
ATOM 778 C CA . GLN A 1 104 ? -10.295 -3.665 28.119 1.00 89.50 104 GLN A CA 1
ATOM 779 C C . GLN A 1 104 ? -11.104 -2.446 27.692 1.00 89.50 104 GLN A C 1
ATOM 781 O O . GLN A 1 104 ? -12.197 -2.581 27.129 1.00 89.50 104 GLN A O 1
ATOM 786 N N . LYS A 1 105 ? -10.570 -1.256 27.954 1.00 93.38 105 LYS A N 1
ATOM 787 C CA . LYS A 1 105 ? -11.155 0.007 27.516 1.00 93.38 105 LYS A CA 1
ATOM 788 C C . LYS A 1 105 ? -10.347 0.614 26.377 1.00 93.38 105 LYS A C 1
ATOM 790 O O . LYS A 1 105 ? -9.125 0.565 26.342 1.00 93.38 105 LYS A O 1
ATOM 795 N N . PHE A 1 106 ? -11.065 1.246 25.467 1.00 94.00 106 PHE A N 1
ATOM 796 C CA . PHE A 1 106 ? -10.518 1.985 24.343 1.00 94.00 106 PHE A CA 1
ATOM 797 C C . PHE A 1 106 ? -11.172 3.356 24.282 1.00 94.00 106 PHE A C 1
ATOM 799 O O . PHE A 1 106 ? -12.285 3.556 24.773 1.00 94.00 106 PHE A O 1
ATOM 806 N N . THR A 1 107 ? -10.491 4.306 23.657 1.00 96.19 107 THR A N 1
ATOM 807 C CA . THR A 1 107 ? -11.028 5.645 23.418 1.00 96.19 107 THR A CA 1
ATOM 808 C C . THR A 1 107 ? -10.995 5.955 21.934 1.00 96.19 107 THR A C 1
ATOM 810 O O . THR A 1 107 ? -9.931 5.929 21.321 1.00 96.19 107 THR A O 1
ATOM 813 N N . VAL A 1 108 ? -12.148 6.309 21.371 1.00 96.06 108 VAL A N 1
ATOM 814 C CA . VAL A 1 108 ? -12.257 6.849 20.013 1.00 96.06 108 VAL A CA 1
ATOM 815 C C . VAL A 1 108 ? -12.337 8.367 20.092 1.00 96.06 108 VAL A C 1
ATOM 817 O O . VAL A 1 108 ? -13.126 8.926 20.855 1.00 96.06 108 VAL A O 1
ATOM 820 N N . SER A 1 109 ? -11.512 9.050 19.308 1.00 95.06 109 SER A N 1
ATOM 821 C CA . SER A 1 109 ? -11.461 10.515 19.263 1.00 95.06 109 SER A CA 1
ATOM 822 C C . SER A 1 109 ? -11.164 10.995 17.851 1.00 95.06 109 SER A C 1
ATOM 824 O O . SER A 1 109 ? -10.425 10.322 17.136 1.00 95.06 109 SER A O 1
ATOM 826 N N . GLY A 1 110 ? -11.669 12.166 17.477 1.00 93.62 110 GLY A N 1
ATOM 827 C CA . GLY A 1 110 ? -11.285 12.815 16.226 1.00 93.62 110 GLY A CA 1
ATOM 828 C C . GLY A 1 110 ? -10.120 13.789 16.407 1.00 93.62 110 GLY A C 1
ATOM 829 O O . GLY A 1 110 ? -10.011 14.463 17.433 1.00 93.62 110 GLY A O 1
ATOM 830 N N . ALA A 1 111 ? -9.251 13.883 15.402 1.00 90.62 111 ALA A N 1
ATOM 831 C CA . ALA A 1 111 ? -8.165 14.860 15.353 1.00 90.62 111 ALA A CA 1
ATOM 832 C C . ALA A 1 111 ? -8.086 15.504 13.964 1.00 90.62 111 ALA A C 1
ATOM 834 O O . ALA A 1 111 ? -8.192 14.812 12.962 1.00 90.62 111 ALA A O 1
ATOM 835 N N . ARG A 1 112 ? -7.829 16.819 13.873 1.00 86.62 112 ARG A N 1
ATOM 836 C CA . ARG A 1 112 ? -7.755 17.540 12.577 1.00 86.62 112 ARG A CA 1
ATOM 837 C C . ARG A 1 112 ? -6.715 16.981 11.595 1.00 86.62 112 ARG A C 1
ATOM 839 O O . ARG A 1 112 ? -6.813 17.248 10.408 1.00 86.62 112 ARG A O 1
A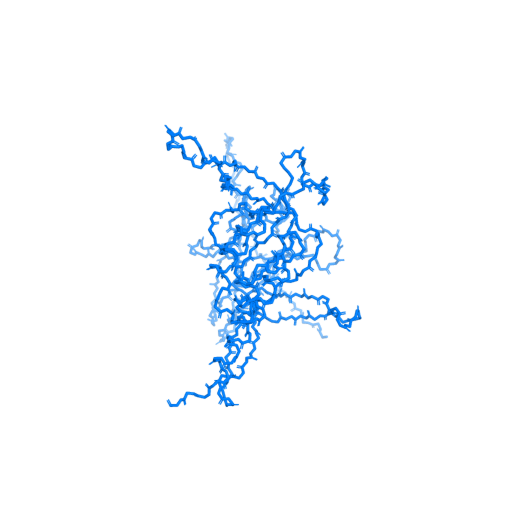TOM 846 N N . ASN A 1 113 ? -5.720 16.255 12.097 1.00 87.56 113 ASN A N 1
ATOM 847 C CA . ASN A 1 113 ? -4.700 15.575 11.303 1.00 87.56 113 ASN A CA 1
ATOM 848 C C . ASN A 1 113 ? -4.604 14.105 11.751 1.00 87.56 113 ASN A C 1
ATOM 850 O O . ASN A 1 113 ? -3.529 13.604 12.080 1.00 87.56 113 ASN A O 1
ATOM 854 N N . GLY A 1 114 ? -5.762 13.459 11.928 1.00 87.56 114 GLY A N 1
ATOM 855 C CA . GLY A 1 114 ? -5.854 12.082 12.414 1.00 87.56 114 GLY A CA 1
ATOM 856 C C . GLY A 1 114 ? -5.307 11.092 11.390 1.00 87.56 114 GLY A C 1
ATOM 857 O O . GLY A 1 114 ? -4.515 10.225 11.750 1.00 87.56 114 GLY A O 1
ATOM 858 N N . ALA A 1 115 ? -5.603 11.302 10.106 1.00 87.75 115 ALA A N 1
ATOM 859 C CA . ALA A 1 115 ? -5.121 10.441 9.027 1.00 87.75 115 ALA A CA 1
ATOM 860 C C . ALA A 1 115 ? -3.585 10.310 8.992 1.00 87.75 115 ALA A C 1
ATOM 862 O O . ALA A 1 115 ? -3.056 9.237 8.712 1.00 87.75 115 ALA A O 1
ATOM 863 N N . SER A 1 116 ? -2.842 11.375 9.325 1.00 88.62 116 SER A N 1
ATOM 864 C CA . SER A 1 116 ? -1.373 11.328 9.371 1.00 88.62 116 SER A CA 1
ATOM 865 C C . SER A 1 116 ? -0.812 10.636 10.618 1.00 88.62 116 SER A C 1
ATOM 867 O O . SER A 1 116 ? 0.378 10.338 10.657 1.00 88.62 116 SER A O 1
ATOM 869 N N . GLN A 1 117 ? -1.634 10.450 11.655 1.00 89.88 117 GLN A N 1
ATOM 870 C CA . GLN A 1 117 ? -1.261 9.821 12.926 1.00 89.88 117 GLN A CA 1
ATOM 871 C C . GLN A 1 117 ? -1.630 8.336 12.984 1.00 89.88 117 GLN A C 1
ATOM 873 O O . GLN A 1 117 ? -1.159 7.642 13.882 1.00 89.88 117 GLN A O 1
ATOM 878 N N . GLN A 1 118 ? -2.466 7.853 12.060 1.00 87.81 118 GLN A N 1
ATOM 879 C CA . GLN A 1 118 ? -2.822 6.441 11.974 1.00 87.81 118 GLN A CA 1
ATOM 880 C C . GLN A 1 118 ? -1.565 5.583 11.763 1.00 87.81 118 GLN A C 1
ATOM 882 O O . GLN A 1 118 ? -0.824 5.804 10.794 1.00 87.81 118 GLN A O 1
ATOM 887 N N . PRO A 1 119 ? -1.307 4.597 12.640 1.00 85.06 119 PRO A N 1
ATOM 888 C CA . PRO A 1 119 ? -0.293 3.595 12.386 1.00 85.06 119 PRO A CA 1
ATOM 889 C C . PRO A 1 119 ? -0.622 2.863 11.088 1.00 85.06 119 PRO A C 1
ATOM 891 O O . PRO A 1 119 ? -1.780 2.594 10.771 1.00 85.06 119 PRO A O 1
ATOM 894 N N . LYS A 1 120 ? 0.411 2.523 10.321 1.00 77.50 120 LYS A N 1
ATOM 895 C CA . LYS A 1 120 ? 0.238 1.692 9.131 1.00 77.50 120 LYS A CA 1
ATOM 896 C C . LYS A 1 120 ? 0.302 0.232 9.540 1.00 77.50 120 LYS A C 1
ATOM 898 O O . LYS A 1 120 ? 1.188 -0.146 10.304 1.00 77.50 120 LYS A O 1
ATOM 903 N N . SER A 1 121 ? -0.606 -0.577 9.002 1.00 68.06 121 SER A N 1
ATOM 904 C CA . SER A 1 121 ? -0.489 -2.026 9.133 1.00 68.06 121 SER A CA 1
ATOM 905 C C . SER A 1 121 ? 0.846 -2.484 8.527 1.00 68.06 121 SER A C 1
ATOM 907 O O . SER A 1 121 ? 1.179 -2.047 7.421 1.00 68.06 121 SER A O 1
ATOM 909 N N . PRO A 1 122 ? 1.614 -3.347 9.215 1.00 62.19 122 PRO A N 1
ATOM 910 C CA . PRO A 1 122 ? 2.801 -3.967 8.633 1.00 62.19 122 PRO A CA 1
ATOM 911 C C . PRO A 1 122 ? 2.449 -4.960 7.513 1.00 62.19 122 PRO A C 1
ATOM 913 O O . PRO A 1 122 ? 3.307 -5.258 6.688 1.00 62.19 122 PRO A O 1
ATOM 916 N N . ASN A 1 123 ? 1.201 -5.443 7.488 1.00 56.44 123 ASN A N 1
ATOM 917 C CA . ASN A 1 123 ? 0.668 -6.378 6.501 1.00 56.44 123 ASN A CA 1
ATOM 918 C C . ASN A 1 123 ? -0.334 -5.635 5.606 1.00 56.44 123 ASN A C 1
ATOM 920 O O . ASN A 1 123 ? -1.302 -5.053 6.110 1.00 56.44 123 ASN A O 1
ATOM 924 N N . THR A 1 124 ? -0.106 -5.614 4.299 1.00 55.59 124 THR A N 1
ATOM 925 C CA . THR A 1 124 ? -0.959 -4.943 3.320 1.00 55.59 124 THR A CA 1
ATOM 926 C C . THR A 1 124 ? -1.302 -5.905 2.194 1.00 55.59 124 THR A C 1
ATOM 928 O O . THR A 1 124 ? -0.494 -6.142 1.302 1.00 55.59 124 THR A O 1
ATOM 931 N N . THR A 1 125 ? -2.532 -6.413 2.165 1.00 49.41 125 THR A N 1
ATOM 932 C CA . THR A 1 125 ? -2.988 -7.219 1.029 1.00 49.41 125 THR A CA 1
ATOM 933 C C . THR A 1 125 ? -2.945 -6.378 -0.247 1.00 49.41 125 THR A C 1
ATOM 935 O O . THR A 1 125 ? -3.527 -5.294 -0.310 1.00 49.41 125 THR A O 1
ATOM 938 N N . PHE A 1 126 ? -2.242 -6.873 -1.264 1.00 49.38 126 PHE A N 1
ATOM 939 C CA . PHE A 1 126 ? -2.169 -6.243 -2.574 1.00 49.38 126 PHE A CA 1
ATOM 940 C C . PHE A 1 126 ? -2.951 -7.089 -3.577 1.00 49.38 126 PHE A C 1
ATOM 942 O O . PHE A 1 126 ? -2.830 -8.312 -3.620 1.00 49.38 126 PHE A O 1
ATOM 949 N N . SER A 1 127 ? -3.759 -6.432 -4.399 1.00 48.16 127 SER A N 1
ATOM 950 C CA . SER A 1 127 ? -4.506 -7.074 -5.474 1.00 48.16 127 SER A CA 1
ATOM 951 C C . SER A 1 127 ? -4.112 -6.477 -6.815 1.00 48.16 127 SER A C 1
ATOM 953 O O . SER A 1 127 ? -3.872 -5.270 -6.917 1.00 48.16 127 SER A O 1
ATOM 955 N N . ARG A 1 128 ? -4.079 -7.309 -7.855 1.00 59.62 128 ARG A N 1
ATOM 956 C CA . ARG A 1 128 ? -3.821 -6.869 -9.229 1.00 59.62 128 ARG A CA 1
ATOM 957 C C . ARG A 1 128 ? -4.702 -7.612 -10.222 1.00 59.62 128 ARG A C 1
ATOM 959 O O . ARG A 1 128 ? -5.042 -8.774 -10.010 1.00 59.62 128 ARG A O 1
ATOM 966 N N . LEU A 1 129 ? -4.994 -6.939 -11.332 1.00 50.75 129 LEU A N 1
ATOM 967 C CA . LEU A 1 129 ? -5.424 -7.606 -12.557 1.00 50.75 129 LEU A CA 1
ATOM 968 C C . LEU A 1 129 ? -4.261 -8.453 -13.074 1.00 50.75 129 LEU A C 1
ATOM 970 O O . LEU A 1 129 ? -3.116 -7.988 -13.065 1.00 50.75 129 LEU A O 1
ATOM 974 N N . VAL A 1 130 ? -4.548 -9.681 -13.494 1.00 59.09 130 VAL A N 1
ATOM 975 C CA . VAL A 1 130 ? -3.567 -10.571 -14.119 1.00 59.09 130 VAL A CA 1
ATOM 976 C C . VAL A 1 130 ? -3.490 -10.207 -15.603 1.00 59.09 130 VAL A C 1
ATOM 978 O O . VAL A 1 130 ? -4.434 -10.478 -16.336 1.00 59.09 130 VAL A O 1
ATOM 981 N N . PRO A 1 131 ? -2.411 -9.567 -16.097 1.00 62.75 131 PRO A N 1
ATOM 982 C CA . PRO A 1 131 ? -2.371 -9.123 -17.493 1.00 62.75 131 PRO A CA 1
ATOM 983 C C . PRO A 1 131 ? -2.453 -10.281 -18.493 1.00 62.75 131 PRO A C 1
ATOM 985 O O . PRO A 1 131 ? -2.936 -10.105 -19.607 1.00 62.75 131 PRO A O 1
ATOM 988 N N . GLU A 1 132 ? -1.986 -11.464 -18.092 1.00 61.28 132 GLU A N 1
ATOM 989 C CA . GLU A 1 132 ? -1.994 -12.684 -18.899 1.00 61.28 132 GLU A CA 1
ATOM 990 C C . GLU A 1 132 ? -3.402 -13.283 -19.060 1.00 61.28 132 GLU A C 1
ATOM 992 O O . GLU A 1 132 ? -3.639 -14.048 -19.994 1.00 61.28 132 GLU A O 1
ATOM 997 N N . ARG A 1 133 ? -4.337 -12.918 -18.175 1.00 53.94 133 ARG A N 1
ATOM 998 C CA . ARG A 1 133 ? -5.737 -13.349 -18.177 1.00 53.94 133 ARG A CA 1
ATOM 999 C C . ARG A 1 133 ? -6.612 -12.179 -17.753 1.00 53.94 133 ARG A C 1
ATOM 1001 O O . ARG A 1 133 ? -6.839 -11.954 -16.573 1.00 53.94 133 ARG A O 1
ATOM 1008 N N . ILE A 1 134 ? -7.069 -11.405 -18.736 1.00 56.44 134 ILE A N 1
ATOM 1009 C CA . ILE A 1 134 ? -7.814 -10.144 -18.548 1.00 56.44 134 ILE A CA 1
ATOM 1010 C C . ILE A 1 134 ? -9.118 -10.346 -17.736 1.00 56.44 134 ILE A C 1
ATOM 1012 O O . ILE A 1 134 ? -9.687 -9.383 -17.226 1.00 56.44 134 ILE A O 1
ATOM 1016 N N . ASP A 1 135 ? -9.565 -11.592 -17.583 1.00 63.69 135 ASP A N 1
ATOM 1017 C CA . ASP A 1 135 ? -10.689 -12.043 -16.764 1.00 63.69 135 ASP A CA 1
ATOM 1018 C C . ASP A 1 135 ? -10.342 -12.379 -15.294 1.00 63.69 135 ASP A C 1
ATOM 1020 O O . ASP A 1 135 ? -11.258 -12.547 -14.491 1.00 63.69 135 ASP A O 1
ATOM 1024 N N . ASP A 1 136 ? -9.061 -12.440 -14.911 1.00 58.19 136 ASP A N 1
ATOM 1025 C CA . ASP A 1 136 ? -8.608 -12.859 -13.578 1.00 58.19 136 ASP A CA 1
ATOM 1026 C C . ASP A 1 136 ? -8.175 -11.674 -12.689 1.00 58.19 136 ASP A C 1
ATOM 1028 O O . ASP A 1 136 ? -7.340 -10.829 -13.040 1.00 58.19 136 ASP A O 1
ATOM 1032 N N . TYR A 1 137 ? -8.700 -11.664 -11.462 1.00 45.25 137 TYR A N 1
ATOM 1033 C CA . TYR A 1 137 ? -8.311 -10.753 -10.388 1.00 45.25 137 TYR A CA 1
ATOM 1034 C C . TYR A 1 137 ? -7.694 -11.563 -9.249 1.00 45.25 137 TYR A C 1
ATOM 1036 O O . TYR A 1 137 ? -8.369 -12.389 -8.633 1.00 45.25 137 TYR A O 1
ATOM 1044 N N . THR A 1 138 ? -6.408 -11.351 -8.962 1.00 58.62 138 THR A N 1
ATOM 1045 C CA . THR A 1 138 ? -5.696 -12.134 -7.942 1.00 58.62 138 THR A CA 1
ATOM 1046 C C . THR A 1 138 ? -5.357 -11.293 -6.725 1.00 58.62 138 THR A C 1
ATOM 1048 O O . THR A 1 138 ? -4.875 -10.162 -6.840 1.00 58.62 138 THR A O 1
ATOM 1051 N N . TRP A 1 139 ? -5.554 -11.897 -5.558 1.00 51.97 139 TRP A N 1
ATOM 1052 C CA . TRP A 1 139 ? -5.096 -11.398 -4.270 1.00 51.97 139 TRP A CA 1
ATOM 1053 C C . TRP A 1 139 ? -3.746 -12.049 -3.965 1.00 51.97 139 TRP A C 1
ATOM 1055 O O . TRP A 1 139 ? -3.679 -13.267 -3.802 1.00 51.97 139 TRP A O 1
ATOM 1065 N N . GLU A 1 140 ? -2.667 -11.270 -3.910 1.00 52.84 140 GLU A N 1
ATOM 1066 C CA . GLU A 1 140 ? -1.379 -11.775 -3.431 1.00 52.84 140 GLU A CA 1
ATOM 1067 C C . GLU A 1 140 ? -1.251 -11.410 -1.947 1.00 52.84 140 GLU A C 1
ATOM 1069 O O . GLU A 1 140 ? -1.298 -10.241 -1.553 1.00 52.84 140 GLU A O 1
ATOM 1074 N N . ASN A 1 141 ? -1.128 -12.439 -1.104 1.00 53.34 141 ASN A N 1
ATOM 1075 C CA . ASN A 1 141 ? -0.691 -12.267 0.277 1.00 53.34 141 ASN A CA 1
ATOM 1076 C C . ASN A 1 141 ? 0.673 -11.559 0.299 1.00 53.34 141 ASN A C 1
ATOM 1078 O O . ASN A 1 141 ? 1.469 -11.702 -0.627 1.00 53.34 141 ASN A O 1
ATOM 1082 N N . ASP A 1 142 ? 0.967 -10.861 1.399 1.00 57.75 142 ASP A N 1
ATOM 1083 C CA . ASP A 1 142 ? 2.185 -10.064 1.632 1.00 57.75 142 ASP A CA 1
ATOM 1084 C C . ASP A 1 142 ? 3.519 -10.796 1.400 1.00 57.75 142 ASP A C 1
ATOM 1086 O O . ASP A 1 142 ? 4.581 -10.174 1.470 1.00 57.75 142 ASP A O 1
ATOM 1090 N N . ARG A 1 143 ? 3.505 -12.114 1.167 1.00 52.34 143 ARG A N 1
ATOM 1091 C CA . ARG A 1 143 ? 4.705 -12.923 0.988 1.00 52.34 143 ARG A CA 1
ATOM 1092 C C . ARG A 1 143 ? 4.532 -13.976 -0.102 1.00 52.34 143 ARG A C 1
ATOM 1094 O O . ARG A 1 143 ? 3.560 -14.727 -0.104 1.00 52.34 143 ARG A O 1
ATOM 1101 N N . VAL A 1 144 ? 5.533 -14.074 -0.968 1.00 54.06 144 VAL A N 1
ATOM 1102 C CA . VAL A 1 144 ? 5.748 -15.188 -1.894 1.00 54.06 144 VAL A CA 1
ATOM 1103 C C . VAL A 1 144 ? 6.709 -16.165 -1.221 1.00 54.06 144 VAL A C 1
ATOM 1105 O O . VAL A 1 144 ? 7.749 -15.754 -0.706 1.00 54.06 144 VAL A O 1
ATOM 1108 N N . TYR A 1 145 ? 6.368 -17.451 -1.203 1.00 52.38 145 TYR A N 1
ATOM 1109 C CA . TYR A 1 145 ? 7.227 -18.496 -0.648 1.00 52.38 145 TYR A CA 1
ATOM 1110 C C . TYR A 1 145 ? 8.046 -19.131 -1.769 1.00 52.38 145 TYR A C 1
ATOM 1112 O O . TYR A 1 145 ? 7.480 -19.623 -2.744 1.00 52.38 145 TYR A O 1
ATOM 1120 N N . LEU A 1 146 ? 9.370 -19.117 -1.635 1.00 52.69 146 LEU A N 1
ATOM 1121 C CA . LEU A 1 146 ? 10.287 -19.794 -2.553 1.00 52.69 146 LEU A CA 1
ATOM 1122 C C . LEU A 1 146 ? 11.018 -20.906 -1.800 1.00 52.69 146 LEU A C 1
ATOM 1124 O O . LEU A 1 146 ? 11.274 -20.781 -0.602 1.00 52.69 146 LEU A O 1
ATOM 1128 N N . SER A 1 147 ? 11.336 -21.995 -2.498 1.00 48.12 147 SER A N 1
ATOM 1129 C CA . SER A 1 147 ? 12.169 -23.068 -1.951 1.00 48.12 147 SER A CA 1
ATOM 1130 C C . SER A 1 147 ? 13.609 -22.559 -1.785 1.00 48.12 147 SER A C 1
ATOM 1132 O O . SER A 1 147 ? 14.188 -22.064 -2.751 1.00 48.12 147 SER A O 1
ATOM 1134 N N . ASP A 1 148 ? 14.148 -22.641 -0.566 1.00 46.91 148 ASP A N 1
ATOM 1135 C CA . ASP A 1 148 ? 15.504 -22.197 -0.177 1.00 46.91 148 ASP A CA 1
ATOM 1136 C C . ASP A 1 148 ? 16.511 -23.369 -0.243 1.00 46.91 148 ASP A C 1
ATOM 1138 O O . ASP A 1 148 ? 17.713 -23.151 -0.317 1.00 46.91 148 ASP A O 1
ATOM 1142 N N . ALA A 1 149 ? 16.040 -24.629 -0.236 1.00 49.62 149 ALA A N 1
ATOM 1143 C CA . ALA A 1 149 ? 16.886 -25.828 -0.373 1.00 49.62 149 ALA A CA 1
ATOM 1144 C C . ALA A 1 149 ? 16.090 -27.136 -0.604 1.00 49.62 149 ALA A C 1
ATOM 1146 O O . ALA A 1 149 ? 16.364 -28.149 0.034 1.00 49.62 149 ALA A O 1
ATOM 1147 N N . GLY A 1 150 ? 15.076 -27.142 -1.475 1.00 48.91 150 GLY A N 1
ATOM 1148 C CA . GLY A 1 150 ? 14.287 -28.347 -1.791 1.00 48.91 150 GLY A CA 1
ATOM 1149 C C . GLY A 1 150 ? 13.249 -28.717 -0.723 1.00 48.91 150 GLY A C 1
ATOM 1150 O O . GLY A 1 150 ? 12.079 -28.862 -1.064 1.00 48.91 150 GLY A O 1
ATOM 1151 N N . ASP A 1 151 ? 13.639 -28.729 0.555 1.00 45.91 151 ASP A N 1
ATOM 1152 C CA . ASP A 1 151 ? 12.786 -29.147 1.683 1.00 45.91 151 ASP A CA 1
ATOM 1153 C C . ASP A 1 151 ? 12.384 -27.996 2.626 1.00 45.91 151 ASP A C 1
ATOM 1155 O O . ASP A 1 151 ? 11.594 -28.175 3.554 1.00 45.91 151 ASP A O 1
ATOM 1159 N N . THR A 1 152 ? 12.897 -26.784 2.394 1.00 38.41 152 THR A N 1
ATOM 1160 C CA . THR A 1 152 ? 12.581 -25.584 3.181 1.00 38.41 152 THR A CA 1
ATOM 1161 C C . THR A 1 152 ? 12.048 -24.463 2.297 1.00 38.41 152 THR A C 1
ATOM 1163 O O . THR A 1 152 ? 12.559 -24.204 1.207 1.00 38.41 152 THR A O 1
ATOM 1166 N N . PHE A 1 153 ? 11.006 -23.776 2.775 1.00 47.25 153 PHE A N 1
ATOM 1167 C CA . PHE A 1 153 ? 10.408 -22.617 2.112 1.00 47.25 153 PHE A CA 1
ATOM 1168 C C . PHE A 1 153 ? 10.698 -21.351 2.906 1.00 47.25 153 PHE A C 1
ATOM 1170 O O . PHE A 1 153 ? 10.491 -21.304 4.121 1.00 47.25 153 PHE A O 1
ATOM 1177 N N . LYS A 1 154 ? 11.125 -20.302 2.210 1.00 54.53 154 LYS A N 1
ATOM 1178 C CA . LYS A 1 154 ? 11.387 -18.988 2.789 1.00 54.53 154 LYS A CA 1
ATOM 1179 C C . LYS A 1 154 ? 10.435 -17.960 2.200 1.00 54.53 154 LYS A C 1
ATOM 1181 O O . LYS A 1 154 ? 10.121 -17.987 1.013 1.00 54.53 154 LYS A O 1
ATOM 1186 N N . ALA A 1 155 ? 9.931 -17.087 3.064 1.00 56.53 155 ALA A N 1
ATOM 1187 C CA . ALA A 1 155 ? 8.943 -16.081 2.710 1.00 56.53 155 ALA A CA 1
ATOM 1188 C C . ALA A 1 155 ? 9.641 -14.777 2.296 1.00 56.53 155 ALA A C 1
ATOM 1190 O O . ALA A 1 155 ? 10.491 -14.283 3.035 1.00 56.53 155 ALA A O 1
ATOM 1191 N N . TYR A 1 156 ? 9.249 -14.213 1.156 1.00 55.56 156 TYR A N 1
ATOM 1192 C CA . TYR A 1 156 ? 9.790 -12.971 0.602 1.00 55.56 156 TYR A CA 1
ATOM 1193 C C . TYR A 1 156 ? 8.663 -11.980 0.354 1.00 55.56 156 TYR A C 1
ATOM 1195 O O . TYR A 1 156 ? 7.631 -12.346 -0.206 1.00 55.56 156 TYR A O 1
ATOM 1203 N N . PHE A 1 157 ? 8.856 -10.714 0.702 1.00 52.94 157 PHE A N 1
ATOM 1204 C CA . PHE A 1 157 ? 7.930 -9.668 0.291 1.00 52.94 157 PHE A CA 1
ATOM 1205 C C . PHE A 1 157 ? 8.004 -9.478 -1.233 1.00 52.94 157 PHE A C 1
ATOM 1207 O O . PHE A 1 157 ? 9.103 -9.468 -1.795 1.00 52.94 157 PHE A O 1
ATOM 1214 N N . PRO A 1 158 ? 6.886 -9.189 -1.927 1.00 52.47 158 PRO A N 1
ATOM 1215 C CA . PRO A 1 158 ? 6.917 -8.783 -3.336 1.00 52.47 158 PRO A CA 1
ATOM 1216 C C . PRO A 1 158 ? 7.872 -7.607 -3.585 1.00 52.47 158 PRO A C 1
ATOM 1218 O O . PRO A 1 158 ? 8.442 -7.447 -4.665 1.00 52.47 158 PRO A O 1
ATOM 1221 N N . SER A 1 159 ? 8.115 -6.791 -2.550 1.00 46.84 159 SER A N 1
ATOM 1222 C CA . SER A 1 159 ? 9.086 -5.711 -2.600 1.00 46.84 159 SER A CA 1
ATOM 1223 C C . SER A 1 159 ? 10.558 -6.137 -2.675 1.00 46.84 159 SER A C 1
ATOM 1225 O O . SER A 1 159 ? 11.404 -5.336 -3.077 1.00 46.84 159 SER A O 1
ATOM 1227 N N . GLU A 1 160 ? 10.864 -7.358 -2.272 1.00 45.66 160 GLU A N 1
ATOM 1228 C CA . GLU A 1 160 ? 12.198 -7.960 -2.315 1.00 45.66 160 GLU A CA 1
ATOM 1229 C C . GLU A 1 160 ? 12.432 -8.687 -3.648 1.00 45.66 160 GLU A C 1
ATOM 1231 O O . GLU A 1 160 ? 13.572 -8.897 -4.044 1.00 45.66 160 GLU A O 1
ATOM 1236 N N . LEU A 1 161 ? 11.355 -8.967 -4.392 1.00 55.16 161 LEU A N 1
ATOM 1237 C CA . LEU A 1 161 ? 11.353 -9.681 -5.674 1.00 55.16 161 LEU A CA 1
ATOM 1238 C C . LEU A 1 161 ? 11.280 -8.742 -6.907 1.00 55.16 161 LEU A C 1
ATOM 1240 O O . LEU A 1 161 ? 11.119 -9.194 -8.038 1.00 55.16 161 LEU A O 1
ATOM 1244 N N . LYS A 1 162 ? 11.369 -7.416 -6.707 1.00 51.81 162 LYS A N 1
ATOM 1245 C CA . LYS A 1 162 ? 10.867 -6.374 -7.636 1.00 51.81 162 LYS A CA 1
ATOM 1246 C C . LYS A 1 162 ? 11.436 -6.375 -9.067 1.00 51.81 162 LYS A C 1
ATOM 1248 O O . LYS A 1 162 ? 12.460 -5.739 -9.338 1.00 51.81 162 LYS A O 1
ATOM 1253 N N . ARG A 1 163 ? 10.582 -6.788 -10.010 1.00 39.56 163 ARG A N 1
ATOM 1254 C CA . ARG A 1 163 ? 10.245 -6.017 -11.226 1.00 39.56 163 ARG A CA 1
ATOM 1255 C C . ARG A 1 163 ? 9.022 -5.155 -10.895 1.00 39.56 163 ARG A C 1
ATOM 1257 O O . ARG A 1 163 ? 8.024 -5.693 -10.432 1.00 39.56 163 ARG A O 1
ATOM 1264 N N . PHE A 1 164 ? 9.066 -3.839 -11.119 1.00 42.88 164 PHE A N 1
ATOM 1265 C CA . PHE A 1 164 ? 7.829 -3.061 -11.229 1.00 42.88 164 PHE A CA 1
ATOM 1266 C C . PHE A 1 164 ? 7.674 -2.511 -12.644 1.00 42.88 164 PHE A C 1
ATOM 1268 O O . PHE A 1 164 ? 8.593 -1.955 -13.241 1.00 42.88 164 PHE A O 1
ATOM 1275 N N . VAL A 1 165 ? 6.463 -2.758 -13.127 1.00 41.84 165 VAL A N 1
ATOM 1276 C CA . VAL A 1 165 ? 5.804 -2.405 -14.380 1.00 41.84 165 VAL A CA 1
ATOM 1277 C C . VAL A 1 165 ? 6.388 -1.192 -15.113 1.00 41.84 165 VAL A C 1
ATOM 1279 O O . VAL A 1 165 ? 6.530 -0.093 -14.569 1.00 41.84 165 VAL A O 1
ATOM 1282 N N . ALA A 1 166 ? 6.671 -1.429 -16.394 1.00 44.31 166 ALA A N 1
ATOM 1283 C CA . ALA A 1 166 ? 6.873 -0.422 -17.417 1.00 44.31 166 ALA A CA 1
ATOM 1284 C C . ALA A 1 166 ? 5.526 0.171 -17.869 1.00 44.31 166 ALA A C 1
ATOM 1286 O O . ALA A 1 166 ? 4.558 -0.561 -18.043 1.00 44.31 166 ALA A O 1
ATOM 1287 N N . LEU A 1 167 ? 5.566 1.476 -18.166 1.00 42.34 167 LEU A N 1
ATOM 1288 C CA . LEU A 1 167 ? 4.593 2.290 -18.914 1.00 42.34 167 LEU A CA 1
ATOM 1289 C C . LEU A 1 167 ? 3.401 2.871 -18.138 1.00 42.34 167 LEU A C 1
ATOM 1291 O O . LEU A 1 167 ? 2.679 2.182 -17.431 1.00 42.34 167 LEU A O 1
ATOM 1295 N N . GLY A 1 168 ? 3.172 4.170 -18.368 1.00 49.41 168 GLY A N 1
ATOM 1296 C CA . GLY A 1 168 ? 1.856 4.784 -18.220 1.00 49.41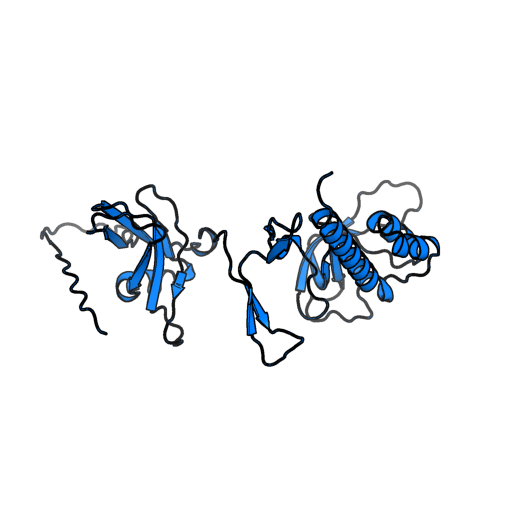 168 GLY A CA 1
ATOM 1297 C C . GLY A 1 168 ? 1.862 6.164 -17.591 1.00 49.41 168 GLY A C 1
ATOM 1298 O O . GLY A 1 168 ? 2.354 7.123 -18.182 1.00 49.41 168 GLY A O 1
ATOM 1299 N N . ASP A 1 169 ? 1.316 6.252 -16.379 1.00 48.53 169 ASP A N 1
ATOM 1300 C CA . ASP A 1 169 ? 0.626 7.474 -15.945 1.00 48.53 169 ASP A CA 1
ATOM 1301 C C . ASP A 1 169 ? 1.087 8.013 -14.586 1.00 48.53 169 ASP A C 1
ATOM 1303 O O . ASP A 1 169 ? 0.506 8.946 -14.033 1.00 48.53 169 ASP A O 1
ATOM 1307 N N . THR A 1 170 ? 2.163 7.463 -14.016 1.00 53.62 170 THR A N 1
ATOM 1308 C CA . THR A 1 170 ? 2.677 7.957 -12.734 1.00 53.62 170 THR A CA 1
ATOM 1309 C C . THR A 1 170 ? 3.514 9.221 -12.929 1.00 53.62 170 THR A C 1
ATOM 1311 O O . THR A 1 170 ? 4.610 9.189 -13.499 1.00 53.62 170 THR A O 1
ATOM 1314 N N . VAL A 1 171 ? 3.022 10.339 -12.396 1.00 56.31 171 VAL A N 1
ATOM 1315 C CA . VAL A 1 171 ? 3.786 11.581 -12.236 1.00 56.31 171 VAL A CA 1
ATOM 1316 C C . VAL A 1 171 ? 4.552 11.536 -10.915 1.00 56.31 171 VAL A C 1
ATOM 1318 O O . VAL A 1 171 ? 3.978 11.278 -9.860 1.00 56.31 171 VAL A O 1
ATOM 1321 N N . VAL A 1 172 ? 5.854 11.814 -10.958 1.00 61.75 172 VAL A N 1
ATOM 1322 C CA . VAL A 1 172 ? 6.736 11.822 -9.784 1.00 61.75 172 VAL A CA 1
ATOM 1323 C C . VAL A 1 172 ? 7.315 13.216 -9.580 1.00 61.75 172 VAL A C 1
ATOM 1325 O O . VAL A 1 172 ? 7.828 13.831 -10.517 1.00 61.75 172 VAL A O 1
ATOM 1328 N N . ALA A 1 173 ? 7.269 13.699 -8.337 1.00 60.03 173 ALA A N 1
ATOM 1329 C CA . ALA A 1 173 ? 8.001 14.885 -7.912 1.00 60.03 173 ALA A CA 1
ATOM 1330 C C . ALA A 1 173 ? 9.467 14.514 -7.619 1.00 60.03 173 ALA A C 1
ATOM 1332 O O . ALA A 1 173 ? 9.766 13.809 -6.655 1.00 60.03 173 ALA A O 1
ATOM 1333 N N . ALA A 1 174 ? 10.387 14.993 -8.448 1.00 56.97 174 ALA A N 1
ATOM 1334 C CA . ALA A 1 174 ? 11.824 14.932 -8.238 1.00 56.97 174 ALA A CA 1
ATOM 1335 C C . ALA A 1 174 ? 12.300 16.212 -7.535 1.00 56.97 174 ALA A C 1
ATOM 1337 O O . ALA A 1 174 ? 12.186 17.309 -8.079 1.00 56.97 174 ALA A O 1
ATOM 1338 N N . ARG A 1 175 ? 12.834 16.083 -6.321 1.00 60.28 175 ARG A N 1
ATOM 1339 C CA . ARG A 1 175 ? 13.481 17.181 -5.583 1.00 60.28 175 ARG A CA 1
ATOM 1340 C C . ARG A 1 175 ? 14.997 17.076 -5.712 1.00 60.28 175 ARG A C 1
ATOM 1342 O O . ARG A 1 175 ? 15.506 15.997 -6.003 1.00 60.28 175 ARG A O 1
ATOM 1349 N N . ASP A 1 176 ? 15.696 18.191 -5.529 1.00 60.62 176 ASP A N 1
ATOM 1350 C CA . ASP A 1 176 ? 17.165 18.235 -5.491 1.00 60.62 176 ASP A CA 1
ATOM 1351 C C . ASP A 1 176 ? 17.838 17.661 -6.751 1.00 60.62 176 ASP A C 1
ATOM 1353 O O . ASP A 1 176 ? 18.813 16.909 -6.690 1.00 60.62 176 ASP A O 1
ATOM 1357 N N . VAL A 1 177 ? 17.306 18.007 -7.931 1.00 61.06 177 VAL A N 1
ATOM 1358 C CA . VAL A 1 177 ? 17.848 17.519 -9.208 1.00 61.06 177 VAL A CA 1
ATOM 1359 C C . VAL A 1 177 ? 19.204 18.163 -9.479 1.00 61.06 177 VAL A C 1
ATOM 1361 O O . VAL A 1 177 ? 19.310 19.385 -9.620 1.00 61.06 177 VAL A O 1
ATOM 1364 N N . VAL A 1 178 ? 20.235 17.331 -9.617 1.00 63.25 178 VAL A N 1
ATOM 1365 C CA . VAL A 1 178 ? 21.609 17.747 -9.902 1.00 63.25 178 VAL A CA 1
ATOM 1366 C C . VAL A 1 178 ? 21.788 17.927 -11.409 1.00 63.25 178 VAL A C 1
ATOM 1368 O O . VAL A 1 178 ? 21.824 16.960 -12.175 1.00 63.25 178 VAL A O 1
ATOM 1371 N N . VAL A 1 179 ? 21.947 19.177 -11.852 1.00 61.22 179 VAL A N 1
ATOM 1372 C CA . VAL A 1 179 ? 22.272 19.499 -13.248 1.00 61.22 179 VAL A CA 1
ATOM 1373 C C . VAL A 1 179 ? 23.769 19.779 -13.367 1.00 61.22 179 VAL A C 1
ATOM 1375 O O . VAL A 1 179 ? 24.263 20.809 -12.907 1.00 61.22 179 VAL A O 1
ATOM 1378 N N . ALA A 1 180 ? 24.509 18.871 -14.007 1.00 53.06 180 ALA A N 1
ATOM 1379 C CA . ALA A 1 180 ? 25.930 19.073 -14.277 1.00 53.06 180 ALA A CA 1
ATOM 1380 C C . ALA A 1 180 ? 26.131 20.214 -15.294 1.00 53.06 180 ALA A C 1
ATOM 1382 O O . ALA A 1 180 ? 25.790 20.086 -16.472 1.00 53.06 180 ALA A O 1
ATOM 1383 N N . THR A 1 181 ? 26.697 21.338 -14.853 1.00 41.81 181 THR A N 1
ATOM 1384 C CA . THR A 1 181 ? 27.081 22.456 -15.725 1.00 41.81 181 THR A CA 1
ATOM 1385 C C . THR A 1 181 ? 28.468 22.226 -16.334 1.00 41.81 181 THR A C 1
ATOM 1387 O O . THR A 1 181 ? 29.382 21.738 -15.672 1.00 41.81 181 THR A O 1
ATOM 1390 N N . ARG A 1 182 ? 28.601 22.547 -17.630 1.00 41.84 182 ARG A N 1
ATOM 1391 C CA . ARG A 1 182 ? 29.821 22.411 -18.447 1.00 41.84 182 ARG A CA 1
ATOM 1392 C C . ARG A 1 182 ? 31.053 23.054 -17.789 1.00 41.84 182 ARG A C 1
ATOM 1394 O O . ARG A 1 182 ? 30.949 24.065 -17.107 1.00 41.84 182 ARG A O 1
ATOM 1401 N N . ARG A 1 183 ? 32.223 22.479 -18.080 1.00 38.66 183 ARG A N 1
ATOM 1402 C CA . ARG A 1 183 ? 33.561 22.930 -17.668 1.00 38.66 183 ARG A CA 1
ATOM 1403 C C . ARG A 1 183 ? 34.211 23.700 -18.828 1.00 38.66 183 ARG A C 1
ATOM 1405 O O . ARG A 1 183 ? 34.336 23.100 -19.888 1.00 38.66 183 ARG A O 1
ATOM 1412 N N . PHE A 1 184 ? 34.594 24.964 -18.623 1.00 31.23 184 PHE A N 1
ATOM 1413 C CA . PHE A 1 184 ? 35.651 25.722 -19.333 1.00 31.23 184 PHE A CA 1
ATOM 1414 C C . PHE A 1 184 ? 35.960 27.016 -18.540 1.00 31.23 184 PHE A C 1
ATOM 1416 O O . PHE A 1 184 ? 35.099 27.469 -17.788 1.00 31.23 184 PHE A O 1
ATOM 1423 N N . PRO A 1 185 ? 37.210 27.506 -18.581 1.00 47.34 185 PRO A N 1
ATOM 1424 C CA . PRO A 1 185 ? 38.215 27.313 -17.543 1.00 47.34 185 PRO A CA 1
ATOM 1425 C C . PRO A 1 185 ? 38.119 28.367 -16.411 1.00 47.34 185 PRO A C 1
ATOM 1427 O O . PRO A 1 185 ? 37.668 29.482 -16.623 1.00 47.34 185 PRO A O 1
ATOM 1430 N N . PHE A 1 186 ? 38.568 28.002 -15.204 1.00 44.78 186 PHE A N 1
ATOM 1431 C CA . PHE A 1 186 ? 38.791 28.879 -14.032 1.00 44.78 186 PHE A CA 1
ATOM 1432 C C . PHE A 1 186 ? 37.657 29.230 -13.049 1.00 44.78 186 PHE A C 1
ATOM 1434 O O . PHE A 1 186 ? 37.835 30.151 -12.263 1.00 44.78 186 PHE A O 1
ATOM 1441 N N . THR A 1 187 ? 36.567 28.463 -12.915 1.00 41.50 187 THR A N 1
ATOM 1442 C CA . THR A 1 187 ? 35.775 28.524 -11.659 1.00 41.50 187 THR A CA 1
ATOM 1443 C C . THR A 1 187 ? 35.230 27.158 -11.219 1.00 41.50 187 THR A C 1
ATOM 1445 O O . THR A 1 187 ? 34.488 26.492 -11.939 1.00 41.50 187 THR A O 1
ATOM 1448 N N . ARG A 1 188 ? 35.576 26.721 -9.995 1.00 44.62 188 ARG A N 1
ATOM 1449 C CA . ARG A 1 188 ? 34.853 25.654 -9.276 1.00 44.62 188 ARG A CA 1
ATOM 1450 C C . ARG A 1 188 ? 33.512 26.240 -8.819 1.00 44.62 188 ARG A C 1
ATOM 1452 O O . ARG A 1 188 ? 33.452 26.853 -7.758 1.00 44.62 188 ARG A O 1
ATOM 1459 N N . ARG A 1 189 ? 32.433 26.071 -9.590 1.00 44.53 189 ARG A N 1
ATOM 1460 C CA . ARG A 1 189 ? 31.071 26.330 -9.086 1.00 44.53 189 ARG A CA 1
ATOM 1461 C C . ARG A 1 189 ? 30.350 25.028 -8.747 1.00 44.53 189 ARG A C 1
ATOM 1463 O O . ARG A 1 189 ? 30.448 24.043 -9.476 1.00 44.53 189 ARG A O 1
ATOM 1470 N N . ARG A 1 190 ? 29.661 25.053 -7.599 1.00 45.50 190 ARG A N 1
ATOM 1471 C CA . ARG A 1 190 ? 28.839 23.963 -7.059 1.00 45.50 190 ARG A CA 1
ATOM 1472 C C . ARG A 1 190 ? 27.750 23.562 -8.070 1.00 45.50 190 ARG A C 1
ATOM 1474 O O . ARG A 1 190 ? 27.275 24.432 -8.803 1.00 45.50 190 ARG A O 1
ATOM 1481 N N . PRO A 1 191 ? 27.358 22.276 -8.122 1.00 52.56 191 PRO A N 1
ATOM 1482 C CA . PRO A 1 191 ? 26.275 21.819 -8.987 1.00 52.56 191 PRO A CA 1
ATOM 1483 C C . PRO A 1 191 ? 25.006 22.646 -8.756 1.00 52.56 191 PRO A C 1
ATOM 1485 O O . PRO A 1 191 ? 24.645 22.939 -7.617 1.00 52.56 191 PRO A O 1
ATOM 1488 N N . ARG A 1 192 ? 24.332 23.033 -9.844 1.00 52.69 192 ARG A N 1
ATOM 1489 C CA . ARG A 1 192 ? 23.066 23.765 -9.769 1.00 52.69 192 ARG A CA 1
ATOM 1490 C C . ARG A 1 192 ? 21.954 22.769 -9.436 1.00 52.69 192 ARG A C 1
ATOM 1492 O O . ARG A 1 192 ? 21.641 21.905 -10.255 1.00 52.69 192 ARG A O 1
ATOM 1499 N N . LEU A 1 193 ? 21.397 22.898 -8.235 1.00 55.25 193 LEU A N 1
ATOM 1500 C CA . LEU A 1 193 ? 20.235 22.146 -7.766 1.00 55.25 193 LEU A CA 1
ATOM 1501 C C . LEU A 1 193 ? 18.960 22.818 -8.284 1.00 55.25 193 LEU A C 1
ATOM 1503 O O . LEU A 1 193 ? 18.819 24.039 -8.189 1.00 55.25 193 LEU A O 1
ATOM 1507 N N . ILE A 1 194 ? 18.043 22.036 -8.850 1.00 59.00 194 ILE A N 1
ATOM 1508 C CA . ILE A 1 194 ? 16.678 22.498 -9.130 1.00 59.00 194 ILE A CA 1
ATOM 1509 C C . ILE A 1 194 ? 15.798 22.074 -7.942 1.00 59.00 194 ILE A C 1
ATOM 1511 O O . ILE A 1 194 ? 15.781 20.881 -7.627 1.00 59.00 194 ILE A O 1
ATOM 1515 N N . PRO A 1 195 ? 15.079 23.011 -7.289 1.00 48.81 195 PRO A N 1
ATOM 1516 C CA . PRO A 1 195 ? 14.379 22.748 -6.027 1.00 48.81 195 PRO A CA 1
ATOM 1517 C C . PRO A 1 195 ? 13.238 21.728 -6.158 1.00 48.81 195 PRO A C 1
ATOM 1519 O O . PRO A 1 195 ? 13.025 20.926 -5.252 1.00 48.81 195 PRO A O 1
ATOM 1522 N N . ALA A 1 196 ? 12.531 21.704 -7.291 1.00 56.94 196 ALA A N 1
ATOM 1523 C CA . ALA A 1 196 ? 11.543 20.675 -7.598 1.00 56.94 196 ALA A CA 1
ATOM 1524 C C . ALA A 1 196 ? 11.290 20.582 -9.109 1.00 56.94 196 ALA A C 1
ATOM 1526 O O . ALA A 1 196 ? 11.252 21.590 -9.813 1.00 56.94 196 ALA A O 1
ATOM 1527 N N . ALA A 1 197 ? 11.100 19.363 -9.594 1.00 62.00 197 ALA A N 1
ATOM 1528 C CA . ALA A 1 197 ? 10.754 19.018 -10.961 1.00 62.00 197 ALA A CA 1
ATOM 1529 C C . ALA A 1 197 ? 9.665 17.943 -10.931 1.00 62.00 197 ALA A C 1
ATOM 1531 O O . ALA A 1 197 ? 9.706 17.052 -10.090 1.00 62.00 197 ALA A O 1
ATOM 1532 N N . PHE A 1 198 ? 8.709 17.990 -11.853 1.00 62.06 198 PHE A N 1
ATOM 1533 C CA . PHE A 1 198 ? 7.760 16.896 -12.039 1.00 62.06 198 PHE A CA 1
ATOM 1534 C C . PHE A 1 198 ? 8.073 16.170 -13.342 1.00 62.06 198 PHE A C 1
ATOM 1536 O O . PHE A 1 198 ? 8.357 16.805 -14.358 1.00 62.06 198 PHE A O 1
ATOM 1543 N N . GLY A 1 199 ? 8.041 14.842 -13.316 1.00 69.94 199 GLY A N 1
ATOM 1544 C CA . GLY A 1 199 ? 8.330 14.027 -14.488 1.00 69.94 199 GLY A CA 1
ATOM 1545 C C . GLY A 1 199 ? 7.462 12.782 -14.561 1.00 69.94 199 GLY A C 1
ATOM 1546 O O . GLY A 1 199 ? 6.997 12.276 -13.542 1.00 69.94 199 GLY A O 1
ATOM 1547 N N . ARG A 1 200 ? 7.262 12.278 -15.779 1.00 75.44 200 ARG A N 1
ATOM 1548 C CA . ARG A 1 200 ? 6.585 11.001 -16.016 1.00 75.44 200 ARG A CA 1
ATOM 1549 C C . ARG A 1 200 ? 7.543 9.860 -15.709 1.00 75.44 200 ARG A C 1
ATOM 1551 O O . ARG A 1 200 ? 8.652 9.836 -16.250 1.00 75.44 200 ARG A O 1
ATOM 1558 N N . GLN A 1 201 ? 7.127 8.914 -14.875 1.00 80.00 201 GLN A N 1
ATOM 1559 C CA . GLN A 1 201 ? 7.924 7.728 -14.587 1.00 80.00 201 GLN A CA 1
ATOM 1560 C C . GLN A 1 201 ? 7.983 6.819 -15.813 1.00 80.00 201 GLN A C 1
ATOM 1562 O O . GLN A 1 201 ? 6.961 6.374 -16.320 1.00 80.00 201 GLN A O 1
ATOM 1567 N N . LEU A 1 202 ? 9.198 6.569 -16.301 1.00 80.62 202 LEU A N 1
ATOM 1568 C CA . LEU A 1 202 ? 9.453 5.663 -17.419 1.00 80.62 202 LEU A CA 1
ATOM 1569 C C . LEU A 1 202 ? 9.828 4.259 -16.942 1.00 80.62 202 LEU A C 1
ATOM 1571 O O . LEU A 1 202 ? 9.541 3.289 -17.633 1.00 80.62 202 LEU A O 1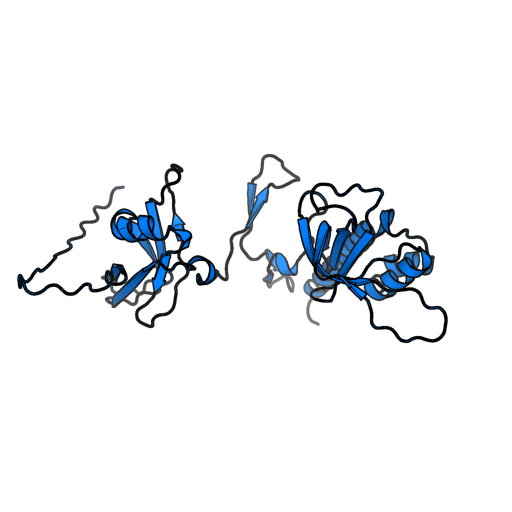
ATOM 1575 N N . PHE A 1 203 ? 10.488 4.153 -15.786 1.00 80.19 203 PHE A N 1
ATOM 1576 C CA . PHE A 1 203 ? 10.913 2.876 -15.218 1.00 80.19 203 PHE A CA 1
ATOM 1577 C C . PHE A 1 203 ? 11.080 2.971 -13.698 1.00 80.19 203 PHE A C 1
ATOM 1579 O O . PHE A 1 203 ? 11.535 3.997 -13.180 1.00 80.19 203 PHE A O 1
ATOM 1586 N N . ARG A 1 204 ? 10.757 1.884 -12.990 1.00 77.25 204 ARG A N 1
ATOM 1587 C CA . ARG A 1 204 ? 11.077 1.687 -11.572 1.00 77.25 204 ARG A CA 1
ATOM 1588 C C . ARG A 1 204 ? 11.302 0.202 -11.301 1.00 77.25 204 ARG A C 1
ATOM 1590 O O . ARG A 1 204 ? 10.360 -0.569 -11.336 1.00 77.25 204 ARG A O 1
ATOM 1597 N N . GLY A 1 205 ? 12.517 -0.198 -10.960 1.00 70.50 205 GLY A N 1
ATOM 1598 C CA . GLY A 1 205 ? 12.858 -1.611 -10.749 1.00 70.50 205 GLY A CA 1
ATOM 1599 C C . GLY A 1 205 ? 14.349 -1.784 -10.487 1.00 70.50 205 GLY A C 1
ATOM 1600 O O . GLY A 1 205 ? 15.112 -0.855 -10.740 1.00 70.50 205 GLY A O 1
ATOM 1601 N N . GLY A 1 206 ? 14.772 -2.914 -9.909 1.00 70.19 206 GLY A N 1
ATOM 1602 C CA . GLY A 1 206 ? 16.201 -3.179 -9.650 1.00 70.19 206 GLY A CA 1
ATOM 1603 C C . GLY A 1 206 ? 16.910 -2.101 -8.810 1.00 70.19 206 GLY A C 1
ATOM 1604 O O . GLY A 1 206 ? 18.094 -1.834 -8.980 1.00 70.19 206 GLY A O 1
ATOM 1605 N N . GLY A 1 207 ? 16.171 -1.386 -7.954 1.00 74.69 207 GLY A N 1
ATOM 1606 C CA . GLY A 1 207 ? 16.707 -0.253 -7.195 1.00 74.69 207 GLY A CA 1
ATOM 1607 C C . GLY A 1 207 ? 16.941 1.028 -8.008 1.00 74.69 207 GLY A C 1
ATOM 1608 O O . GLY A 1 207 ? 17.543 1.957 -7.482 1.00 74.69 207 GLY A O 1
ATOM 1609 N N . PHE A 1 208 ? 16.448 1.131 -9.242 1.00 83.50 208 PHE A N 1
ATOM 1610 C CA . PHE A 1 208 ? 16.540 2.333 -10.071 1.00 83.50 208 PHE A CA 1
ATOM 1611 C C . PHE A 1 208 ? 15.174 2.966 -10.338 1.00 83.50 208 PHE A C 1
ATOM 1613 O O . PHE A 1 208 ? 14.140 2.296 -10.356 1.00 83.50 208 PHE A O 1
ATOM 1620 N N . GLN A 1 209 ? 15.182 4.276 -10.577 1.00 84.06 209 GLN A N 1
ATOM 1621 C CA . GLN A 1 209 ? 14.040 5.036 -11.076 1.00 84.06 209 GLN A CA 1
ATOM 1622 C C . GLN A 1 209 ? 14.471 5.896 -12.262 1.00 84.06 209 GLN A C 1
ATOM 1624 O O . GLN A 1 209 ? 15.459 6.622 -12.162 1.00 84.06 209 GLN A O 1
ATOM 1629 N N . LEU A 1 210 ? 13.710 5.850 -13.355 1.00 87.12 210 LEU A N 1
ATOM 1630 C CA . LEU A 1 210 ? 13.911 6.678 -14.542 1.00 87.12 210 LEU A CA 1
ATOM 1631 C C . LEU A 1 210 ? 12.680 7.556 -14.770 1.00 87.12 210 LEU A C 1
ATOM 1633 O O . LEU A 1 210 ? 11.564 7.043 -14.863 1.00 87.12 210 LEU A O 1
ATOM 1637 N N . LEU A 1 211 ? 12.883 8.864 -14.916 1.00 84.81 211 LEU A N 1
ATOM 1638 C CA . LEU A 1 211 ? 11.830 9.830 -15.227 1.00 84.81 211 LEU A CA 1
ATOM 1639 C C . LEU A 1 211 ? 12.125 10.564 -16.536 1.00 84.81 211 LEU A C 1
ATOM 1641 O O . LEU A 1 211 ? 13.274 10.870 -16.849 1.00 84.81 211 LEU A O 1
ATOM 1645 N N . SER A 1 212 ? 11.066 10.917 -17.255 1.00 82.69 212 SER A N 1
ATOM 1646 C CA . SER A 1 212 ? 11.071 11.936 -18.304 1.00 82.69 212 SER A CA 1
ATOM 1647 C C . SER A 1 212 ? 10.648 13.272 -17.698 1.00 82.69 212 SER A C 1
ATOM 1649 O O . SER A 1 212 ? 9.552 13.375 -17.155 1.00 82.69 212 SER A O 1
ATOM 1651 N N . TYR A 1 213 ? 11.492 14.294 -17.810 1.00 76.75 213 TYR A N 1
ATOM 1652 C CA . TYR A 1 213 ? 11.304 15.624 -17.227 1.00 76.75 213 TYR A CA 1
ATOM 1653 C C . TYR A 1 213 ? 11.375 16.713 -18.303 1.00 76.75 213 TYR A C 1
ATOM 1655 O O . TYR A 1 213 ? 12.347 16.762 -19.055 1.00 76.75 213 TYR A O 1
ATOM 1663 N N . ASP A 1 214 ? 10.394 17.615 -18.358 1.00 71.75 214 ASP A N 1
ATOM 1664 C CA . ASP A 1 214 ? 10.463 18.827 -19.184 1.00 71.75 214 ASP A CA 1
ATOM 1665 C C . ASP A 1 214 ? 10.686 20.059 -18.285 1.00 71.75 214 ASP A C 1
ATOM 1667 O O . ASP A 1 214 ? 9.840 20.353 -17.441 1.00 71.75 214 ASP A O 1
ATOM 1671 N N . PRO A 1 215 ? 11.809 20.790 -18.423 1.00 63.03 215 PRO A N 1
ATOM 1672 C CA . PRO A 1 215 ? 12.068 21.981 -17.620 1.00 63.03 215 PRO A CA 1
ATOM 1673 C C . PRO A 1 215 ? 11.178 23.181 -17.956 1.00 63.03 215 PRO A C 1
ATOM 1675 O O . PRO A 1 215 ? 11.139 24.121 -17.167 1.00 63.03 215 PRO A O 1
ATOM 1678 N N . ALA A 1 216 ? 10.499 23.177 -19.106 1.00 57.56 216 ALA A N 1
ATOM 1679 C CA . ALA A 1 216 ? 9.698 24.298 -19.588 1.00 57.56 216 ALA A CA 1
ATOM 1680 C C . ALA A 1 216 ? 8.182 24.084 -19.433 1.00 57.56 216 ALA A C 1
ATOM 1682 O O . ALA A 1 216 ? 7.413 24.984 -19.766 1.00 57.56 216 ALA A O 1
ATOM 1683 N N . ARG A 1 217 ? 7.730 22.907 -18.972 1.00 55.00 217 ARG A N 1
ATOM 1684 C CA . ARG A 1 217 ? 6.302 22.553 -18.925 1.00 55.00 217 ARG A CA 1
ATOM 1685 C C . ARG A 1 217 ? 5.912 21.833 -17.628 1.00 55.00 217 ARG A C 1
ATOM 1687 O O . ARG A 1 217 ? 6.702 21.044 -17.113 1.00 55.00 217 ARG A O 1
ATOM 1694 N N . PRO A 1 218 ? 4.687 22.051 -17.112 1.00 53.12 218 PRO A N 1
ATOM 1695 C CA . PRO A 1 218 ? 4.138 21.261 -16.012 1.00 53.12 218 PRO A CA 1
ATOM 1696 C C . PRO A 1 218 ? 3.927 19.789 -16.417 1.00 53.12 218 PRO A C 1
ATOM 1698 O O . PRO A 1 218 ? 3.807 19.455 -17.597 1.00 53.12 218 PRO A O 1
ATOM 1701 N N . ALA A 1 219 ? 3.879 18.903 -15.416 1.00 50.03 219 ALA A N 1
ATOM 1702 C CA . ALA A 1 219 ? 3.962 17.442 -15.564 1.00 50.03 219 ALA A CA 1
ATOM 1703 C C . ALA A 1 219 ? 2.954 16.815 -16.544 1.00 50.03 219 ALA A C 1
ATOM 1705 O O . ALA A 1 219 ? 3.255 15.811 -17.190 1.00 50.03 219 ALA A O 1
ATOM 1706 N N . THR A 1 220 ? 1.773 17.423 -16.654 1.00 45.41 220 THR A N 1
ATOM 1707 C CA . THR A 1 220 ? 0.624 16.962 -17.444 1.00 45.41 220 THR A CA 1
ATOM 1708 C C . THR A 1 220 ? 0.764 17.210 -18.951 1.00 45.41 220 THR A C 1
ATOM 1710 O O . THR A 1 220 ? -0.009 16.659 -19.724 1.00 45.41 220 THR A O 1
ATOM 1713 N N . LEU A 1 221 ? 1.755 18.000 -19.390 1.00 48.09 221 LEU A N 1
ATOM 1714 C CA . LEU A 1 221 ? 1.952 18.410 -20.794 1.00 48.09 221 LEU A CA 1
ATOM 1715 C C . LEU A 1 221 ? 3.349 18.052 -21.335 1.00 48.09 221 LEU A C 1
ATOM 1717 O O . LEU A 1 221 ? 3.866 18.691 -22.262 1.00 48.09 221 LEU A O 1
ATOM 1721 N N . THR A 1 222 ? 3.992 17.042 -20.741 1.00 48.97 222 THR A N 1
ATOM 1722 C CA . THR A 1 222 ? 5.338 16.611 -21.140 1.00 48.97 222 THR A CA 1
ATOM 1723 C C . THR A 1 222 ? 5.309 15.953 -22.525 1.00 48.97 222 THR A C 1
ATOM 1725 O O . THR A 1 222 ? 4.825 14.839 -22.703 1.00 48.97 222 THR A O 1
ATOM 1728 N N . SER A 1 223 ? 5.843 16.645 -23.538 1.00 48.94 223 SER A N 1
ATOM 1729 C CA . SER A 1 223 ? 6.046 16.059 -24.870 1.00 48.94 223 SER A CA 1
ATOM 1730 C C . SER A 1 223 ? 7.333 15.226 -24.886 1.00 48.94 223 SER A C 1
ATOM 1732 O O . SER A 1 223 ? 8.340 15.616 -24.290 1.00 48.94 223 SER A O 1
ATOM 1734 N N . ALA A 1 224 ? 7.341 14.099 -25.604 1.00 51.31 224 ALA A N 1
ATOM 1735 C CA . ALA A 1 224 ? 8.509 13.214 -25.706 1.00 51.31 224 ALA A CA 1
ATOM 1736 C C . ALA A 1 224 ? 9.725 13.853 -26.417 1.00 51.31 224 ALA A C 1
ATOM 1738 O O . ALA A 1 224 ? 10.835 13.319 -26.363 1.00 51.31 224 ALA A O 1
ATOM 1739 N N . LEU A 1 225 ? 9.541 14.991 -27.095 1.00 47.22 225 LEU A N 1
ATOM 1740 C CA . LEU A 1 225 ? 10.565 15.596 -27.947 1.00 47.22 225 LEU A CA 1
ATOM 1741 C C . LEU A 1 225 ? 11.511 16.525 -27.160 1.00 47.22 225 LEU A C 1
ATOM 1743 O O . LEU A 1 225 ? 12.720 16.499 -27.407 1.00 47.22 225 LEU A O 1
ATOM 1747 N N . SER A 1 226 ? 11.022 17.237 -26.139 1.00 52.88 226 SER A N 1
ATOM 1748 C CA . SER A 1 226 ? 11.773 18.226 -25.336 1.00 52.88 226 SER A CA 1
ATOM 1749 C C . SER A 1 226 ? 12.292 17.713 -23.983 1.00 52.88 226 SER A C 1
ATOM 1751 O O . SER A 1 226 ? 13.063 18.407 -23.318 1.00 52.88 226 SER A O 1
ATOM 1753 N N . SER A 1 227 ? 11.932 16.495 -23.569 1.00 68.31 227 SER A N 1
ATOM 1754 C CA . SER A 1 227 ? 12.207 16.016 -22.212 1.00 68.31 227 SER A CA 1
ATOM 1755 C C . SER A 1 227 ? 13.642 15.512 -21.982 1.00 68.31 227 SER A C 1
ATOM 1757 O O . SER A 1 227 ? 14.266 14.842 -22.812 1.00 68.31 227 SER A O 1
ATOM 1759 N N . ARG A 1 228 ? 14.205 15.834 -20.820 1.00 82.31 228 ARG A N 1
ATOM 1760 C CA . ARG A 1 228 ? 15.443 15.251 -20.292 1.00 82.31 228 ARG A CA 1
ATOM 1761 C C . ARG A 1 228 ? 15.118 13.996 -19.492 1.00 82.31 228 ARG A C 1
ATOM 1763 O O . ARG A 1 228 ? 14.045 13.887 -18.910 1.00 82.31 228 ARG A O 1
ATOM 1770 N N . LEU A 1 229 ? 16.065 13.066 -19.437 1.00 88.12 229 LEU A N 1
ATOM 1771 C CA . LEU A 1 229 ? 15.947 11.884 -18.590 1.00 88.12 229 LEU A CA 1
ATOM 1772 C C . LEU A 1 229 ? 16.586 12.152 -17.230 1.00 88.12 229 LEU A C 1
ATOM 1774 O O . LEU A 1 229 ? 17.689 12.696 -17.165 1.00 88.12 229 LEU A O 1
ATOM 1778 N N . LEU A 1 230 ? 15.903 11.756 -16.163 1.00 88.50 230 LEU A N 1
ATOM 1779 C CA . LEU A 1 230 ? 16.431 11.745 -14.803 1.00 88.50 230 LEU A CA 1
ATOM 1780 C C . LEU A 1 230 ? 16.554 10.303 -14.334 1.00 88.50 230 LEU A C 1
ATOM 1782 O O . LEU A 1 230 ? 15.609 9.535 -14.485 1.00 88.50 230 LEU A O 1
ATOM 1786 N N . LEU A 1 231 ? 17.692 9.958 -13.744 1.00 89.56 231 LEU A N 1
ATOM 1787 C CA . LEU A 1 231 ? 17.935 8.659 -13.130 1.00 89.56 231 LEU A CA 1
ATOM 1788 C C . LEU A 1 231 ? 18.278 8.841 -11.658 1.00 89.56 231 LEU A C 1
ATOM 1790 O O . LEU A 1 231 ? 18.976 9.783 -11.277 1.00 89.56 231 LEU A O 1
ATOM 1794 N N . ARG A 1 232 ? 17.795 7.909 -10.847 1.00 83.88 232 ARG A N 1
ATOM 1795 C CA . ARG A 1 232 ? 18.124 7.782 -9.432 1.00 83.88 232 ARG A CA 1
ATOM 1796 C C . ARG A 1 232 ? 18.351 6.316 -9.102 1.00 83.88 232 ARG A C 1
ATOM 1798 O O . ARG A 1 232 ? 17.619 5.458 -9.596 1.00 83.88 232 ARG A O 1
ATOM 1805 N N . ARG A 1 233 ? 19.330 6.046 -8.241 1.00 82.06 233 ARG A N 1
ATOM 1806 C CA . ARG A 1 233 ? 19.531 4.749 -7.596 1.00 82.06 233 ARG A CA 1
ATOM 1807 C C . ARG A 1 233 ? 19.072 4.845 -6.141 1.00 82.06 233 ARG A C 1
ATOM 1809 O O . ARG A 1 233 ? 19.499 5.733 -5.411 1.00 82.06 233 ARG A O 1
ATOM 1816 N N . GLY A 1 234 ? 18.176 3.960 -5.721 1.00 75.12 234 GLY A N 1
ATOM 1817 C CA . GLY A 1 234 ? 17.636 3.907 -4.366 1.00 75.12 234 GLY A CA 1
ATOM 1818 C C . GLY A 1 234 ? 17.095 5.260 -3.903 1.00 75.12 234 GLY A C 1
ATOM 1819 O O . GLY A 1 234 ? 16.160 5.798 -4.497 1.00 75.12 234 GLY A O 1
ATOM 1820 N N . GLN A 1 235 ? 17.699 5.796 -2.836 1.00 71.12 235 GLN A N 1
ATOM 1821 C CA . GLN A 1 235 ? 17.350 7.095 -2.263 1.00 71.12 235 GLN A CA 1
ATOM 1822 C C . GLN A 1 235 ? 18.335 8.232 -2.612 1.00 71.12 235 GLN A C 1
ATOM 1824 O O . GLN A 1 235 ? 18.222 9.322 -2.056 1.00 71.12 235 GLN A O 1
ATOM 1829 N N . GLU A 1 236 ? 19.253 8.033 -3.557 1.00 78.25 236 GLU A N 1
ATOM 1830 C CA . GLU A 1 236 ? 20.264 9.034 -3.941 1.00 78.25 236 GLU A CA 1
ATOM 1831 C C . GLU A 1 236 ? 19.663 10.291 -4.602 1.00 78.25 236 GLU A C 1
ATOM 1833 O O . GLU A 1 236 ? 18.475 10.348 -4.901 1.00 78.25 236 GLU A O 1
ATOM 1838 N N . ALA A 1 237 ? 20.459 11.330 -4.856 1.00 73.56 237 ALA A N 1
ATOM 1839 C CA . ALA A 1 237 ? 19.966 12.510 -5.570 1.00 73.56 237 ALA A CA 1
ATOM 1840 C C . ALA A 1 237 ? 19.605 12.188 -7.034 1.00 73.56 237 ALA A C 1
ATOM 1842 O O . ALA A 1 237 ? 20.222 11.327 -7.670 1.00 73.56 237 ALA A O 1
ATOM 1843 N N . TRP A 1 238 ? 18.633 12.914 -7.594 1.00 79.81 238 TRP A N 1
ATOM 1844 C CA . TRP A 1 238 ? 18.288 12.797 -9.011 1.00 79.81 238 TRP A CA 1
ATOM 1845 C C . TRP A 1 238 ? 19.409 13.342 -9.888 1.00 79.81 238 TRP A C 1
ATOM 1847 O O . TRP A 1 238 ? 19.838 14.486 -9.730 1.00 79.81 238 TRP A O 1
ATOM 1857 N N . GLN A 1 239 ? 19.837 12.545 -10.863 1.00 84.94 239 GLN A N 1
ATOM 1858 C CA . GLN A 1 239 ? 20.890 12.917 -11.800 1.00 84.94 239 GLN A CA 1
ATOM 1859 C C . GLN A 1 239 ? 20.334 12.995 -13.219 1.00 84.94 239 GLN A C 1
ATOM 1861 O O . GLN A 1 239 ? 19.613 12.105 -13.675 1.00 84.94 239 GLN A O 1
ATOM 1866 N N . VAL A 1 240 ? 20.683 14.060 -13.943 1.00 86.12 240 VAL A N 1
ATOM 1867 C CA . VAL A 1 240 ? 20.336 14.178 -15.364 1.00 86.12 240 VAL A CA 1
ATOM 1868 C C . VAL A 1 240 ? 21.154 13.176 -16.175 1.00 86.12 240 VAL A C 1
ATOM 1870 O O . VAL A 1 240 ? 22.386 13.219 -16.175 1.00 86.12 240 VAL A O 1
ATOM 1873 N N . LEU A 1 241 ? 20.469 12.316 -16.926 1.00 88.75 241 LEU A N 1
ATOM 1874 C CA . LEU A 1 241 ? 21.109 11.378 -17.835 1.00 88.75 241 LEU A CA 1
ATOM 1875 C C . LEU A 1 241 ? 21.795 12.140 -18.982 1.00 88.75 241 LEU A C 1
ATOM 1877 O O . LEU A 1 241 ? 21.154 12.976 -19.632 1.00 88.75 241 LEU A O 1
ATOM 1881 N N . PRO A 1 242 ? 23.079 11.869 -19.280 1.00 88.75 242 PRO A N 1
ATOM 1882 C CA . PRO A 1 242 ? 23.771 12.548 -20.366 1.00 88.75 242 PRO A CA 1
ATOM 1883 C C . PRO A 1 242 ? 23.097 12.292 -21.719 1.00 88.75 242 PRO A C 1
ATOM 1885 O O . PRO A 1 242 ? 22.893 11.149 -22.111 1.00 88.75 242 PRO A O 1
ATOM 1888 N N . ALA A 1 243 ? 22.824 13.353 -22.483 1.00 86.25 243 ALA A N 1
ATOM 1889 C CA . ALA A 1 243 ? 22.322 13.219 -23.855 1.00 86.25 243 ALA A CA 1
ATOM 1890 C C . ALA A 1 243 ? 23.398 12.709 -24.837 1.00 86.25 243 ALA A C 1
ATOM 1892 O O . ALA A 1 243 ? 23.080 12.136 -25.874 1.00 86.25 243 ALA A O 1
ATOM 1893 N N . ASN A 1 244 ? 24.681 12.918 -24.517 1.00 92.06 244 ASN A N 1
ATOM 1894 C CA . ASN A 1 244 ? 25.792 12.430 -25.329 1.00 92.06 244 ASN A CA 1
ATOM 1895 C C . ASN A 1 244 ? 25.964 10.906 -25.135 1.00 92.06 244 ASN A C 1
ATOM 1897 O O . ASN A 1 244 ? 26.182 10.487 -23.993 1.00 92.06 244 ASN A O 1
ATOM 1901 N N . PRO A 1 245 ? 25.942 10.091 -26.211 1.00 92.00 245 PRO A N 1
ATOM 1902 C CA . PRO A 1 245 ? 26.018 8.634 -26.103 1.00 92.00 245 PRO A CA 1
ATOM 1903 C C . PRO A 1 245 ? 27.259 8.117 -25.371 1.00 92.00 245 PRO A C 1
ATOM 1905 O O . PRO A 1 245 ? 27.135 7.221 -24.546 1.00 92.00 245 PRO A O 1
ATOM 1908 N N . ALA A 1 246 ? 28.443 8.691 -25.593 1.00 91.94 246 ALA A N 1
ATOM 1909 C CA . ALA A 1 246 ? 29.664 8.223 -24.932 1.00 91.94 246 ALA A CA 1
ATOM 1910 C C . ALA A 1 246 ? 29.615 8.451 -23.411 1.00 91.94 246 ALA A C 1
ATOM 1912 O O . ALA A 1 246 ? 29.922 7.555 -22.626 1.00 91.94 246 ALA A O 1
ATOM 1913 N N . LYS A 1 247 ? 29.157 9.634 -22.976 1.00 91.69 247 LYS A N 1
ATOM 1914 C CA . LYS A 1 247 ? 28.975 9.938 -21.545 1.00 91.69 247 LYS A CA 1
ATOM 1915 C C . LYS A 1 247 ? 27.890 9.072 -20.908 1.00 91.69 247 LYS A C 1
ATOM 1917 O O . LYS A 1 247 ? 28.042 8.660 -19.763 1.00 91.69 247 LYS A O 1
ATOM 1922 N N . PHE A 1 248 ? 26.821 8.799 -21.650 1.00 94.06 248 PHE A N 1
ATOM 1923 C CA . PHE A 1 248 ? 25.743 7.917 -21.220 1.00 94.06 248 PHE A CA 1
ATOM 1924 C C . PHE A 1 248 ? 26.226 6.482 -21.015 1.00 94.06 248 PHE A C 1
ATOM 1926 O O . PHE A 1 248 ? 26.063 5.954 -19.922 1.00 94.06 248 PHE A O 1
ATOM 1933 N N . ASN A 1 249 ? 26.879 5.884 -22.015 1.00 93.94 249 ASN A N 1
ATOM 1934 C CA . ASN A 1 249 ? 27.399 4.521 -21.910 1.00 93.94 249 ASN A CA 1
ATOM 1935 C C . ASN A 1 249 ? 28.414 4.402 -20.763 1.00 93.94 249 ASN A C 1
ATOM 1937 O O . ASN A 1 249 ? 28.371 3.432 -20.017 1.00 93.94 249 ASN A O 1
ATOM 1941 N N . ARG A 1 250 ? 29.261 5.420 -20.544 1.00 94.19 250 ARG A N 1
ATOM 1942 C CA . ARG A 1 250 ? 30.194 5.449 -19.404 1.00 94.19 250 ARG A CA 1
ATOM 1943 C C . ARG A 1 250 ? 29.482 5.469 -18.049 1.00 94.19 250 ARG A C 1
ATOM 1945 O O . ARG A 1 250 ? 29.887 4.742 -17.148 1.00 94.19 250 ARG A O 1
ATOM 1952 N N . LEU A 1 251 ? 28.441 6.292 -17.904 1.00 92.31 251 LEU A N 1
ATOM 1953 C CA . LEU A 1 251 ? 27.631 6.348 -16.683 1.00 92.31 251 LEU A CA 1
ATOM 1954 C C . LEU A 1 251 ? 26.912 5.016 -16.444 1.00 92.31 251 LEU A C 1
ATOM 1956 O O . LEU A 1 251 ? 26.986 4.461 -15.356 1.00 92.31 251 LEU A O 1
ATOM 1960 N N . MET A 1 252 ? 26.249 4.488 -17.470 1.00 93.00 252 MET A N 1
ATOM 1961 C CA . MET A 1 252 ? 25.494 3.242 -17.374 1.00 93.00 252 MET A CA 1
ATOM 1962 C C . MET A 1 252 ? 26.407 2.039 -17.122 1.00 93.00 252 MET A C 1
ATOM 1964 O O . MET A 1 252 ? 26.026 1.156 -16.368 1.00 93.00 252 MET A O 1
ATOM 1968 N N . LEU A 1 253 ? 27.634 2.025 -17.655 1.00 94.00 253 LEU A N 1
ATOM 1969 C CA . LEU A 1 253 ? 28.633 1.002 -17.330 1.00 94.00 253 LEU A CA 1
ATOM 1970 C C . LEU A 1 253 ? 29.020 1.030 -15.849 1.00 94.00 253 LEU A C 1
ATOM 1972 O O . LEU A 1 253 ? 29.171 -0.024 -15.243 1.00 94.00 253 LEU A O 1
ATOM 1976 N N . ALA A 1 254 ? 29.150 2.217 -15.254 1.00 92.00 254 ALA A N 1
ATOM 1977 C CA . ALA A 1 254 ? 29.436 2.339 -13.826 1.00 92.00 254 ALA A CA 1
ATOM 1978 C C . ALA A 1 254 ? 28.270 1.852 -12.946 1.00 92.00 254 ALA A C 1
ATOM 1980 O O . ALA A 1 254 ? 28.495 1.413 -11.823 1.00 92.00 254 ALA A O 1
ATOM 1981 N N . LEU A 1 255 ? 27.032 1.931 -13.445 1.00 90.75 255 LEU A N 1
ATOM 1982 C CA . LEU A 1 255 ? 25.829 1.564 -12.695 1.00 90.75 255 LEU A CA 1
ATOM 1983 C C . LEU A 1 255 ? 25.395 0.108 -12.899 1.00 90.75 255 LEU A C 1
ATOM 1985 O O . LEU A 1 255 ? 24.898 -0.501 -11.957 1.00 90.75 255 LEU A O 1
ATOM 1989 N N . LEU A 1 256 ? 25.564 -0.426 -14.110 1.00 93.00 256 LEU A N 1
ATOM 1990 C CA . LEU A 1 256 ? 25.030 -1.722 -14.550 1.00 93.00 256 LEU A CA 1
ATOM 1991 C C . LEU A 1 256 ? 26.127 -2.712 -14.969 1.00 93.00 256 LEU A C 1
ATOM 1993 O O . LEU A 1 256 ? 25.829 -3.788 -15.477 1.00 93.00 256 LEU A O 1
ATOM 1997 N N . GLY A 1 257 ? 27.404 -2.355 -14.799 1.00 89.81 257 GLY A N 1
ATOM 1998 C CA . GLY A 1 257 ? 28.543 -3.151 -15.268 1.00 89.81 257 GLY A CA 1
ATOM 1999 C C . GLY A 1 257 ? 28.746 -4.492 -14.559 1.00 89.81 257 GLY A C 1
ATOM 2000 O O . GLY A 1 257 ? 29.605 -5.262 -14.980 1.00 89.81 257 GLY A O 1
ATOM 2001 N N . SER A 1 258 ? 27.980 -4.763 -13.504 1.00 89.69 258 SER A N 1
ATOM 2002 C CA . SER A 1 258 ? 27.887 -6.068 -12.842 1.00 89.69 258 SER A CA 1
ATOM 2003 C C . SER A 1 258 ? 27.213 -7.125 -13.717 1.00 89.69 258 SER A C 1
ATOM 2005 O O . SER A 1 258 ? 27.542 -8.296 -13.565 1.00 89.69 258 SER A O 1
ATOM 2007 N N . ASP A 1 259 ? 26.333 -6.735 -14.646 1.00 91.94 259 ASP A N 1
ATOM 2008 C CA . ASP A 1 259 ? 25.802 -7.640 -15.668 1.00 91.94 259 ASP A CA 1
ATOM 2009 C C . ASP A 1 259 ? 26.804 -7.732 -16.842 1.00 91.94 259 ASP A C 1
ATOM 2011 O O . ASP A 1 259 ? 27.006 -6.738 -17.554 1.00 91.94 259 ASP A O 1
ATOM 2015 N N . PRO A 1 260 ? 27.432 -8.901 -17.089 1.00 90.81 260 PRO A N 1
ATOM 2016 C CA . PRO A 1 260 ? 28.430 -9.060 -18.146 1.00 90.81 260 PRO A CA 1
ATOM 2017 C C . PRO A 1 260 ? 27.890 -8.774 -19.554 1.00 90.81 260 PRO A C 1
ATOM 2019 O O . PRO A 1 260 ? 28.617 -8.218 -20.385 1.00 90.81 260 PRO A O 1
ATOM 2022 N N . ALA A 1 261 ? 26.624 -9.114 -19.822 1.00 88.50 261 ALA A N 1
ATOM 2023 C CA . ALA A 1 261 ? 26.002 -8.929 -21.131 1.00 88.50 261 ALA A CA 1
ATOM 2024 C C . ALA A 1 261 ? 25.779 -7.439 -21.421 1.00 88.50 261 ALA A C 1
ATOM 2026 O O . ALA A 1 261 ? 26.112 -6.942 -22.502 1.00 88.50 261 ALA A O 1
ATOM 2027 N N . LEU A 1 262 ? 25.302 -6.692 -20.422 1.00 92.31 262 LEU A N 1
ATOM 2028 C CA . LEU A 1 262 ? 25.162 -5.241 -20.528 1.00 92.31 262 LEU A CA 1
ATOM 2029 C C . LEU A 1 262 ? 26.520 -4.546 -20.601 1.00 92.31 262 LEU A C 1
ATOM 2031 O O . LEU A 1 262 ? 26.705 -3.630 -21.409 1.00 92.31 262 LEU A O 1
ATOM 2035 N N . ALA A 1 263 ? 27.489 -4.995 -19.802 1.00 93.81 263 ALA A N 1
ATOM 2036 C CA . ALA A 1 263 ? 28.817 -4.402 -19.741 1.00 93.81 263 ALA A CA 1
ATOM 2037 C C . ALA A 1 263 ? 29.545 -4.457 -21.095 1.00 93.81 263 ALA A C 1
ATOM 2039 O O . ALA A 1 263 ? 30.232 -3.499 -21.455 1.00 93.81 263 ALA A O 1
ATOM 2040 N N . ALA A 1 264 ? 29.382 -5.535 -21.868 1.00 91.94 264 ALA A N 1
ATOM 2041 C CA . ALA A 1 264 ? 29.955 -5.652 -23.209 1.00 91.94 264 ALA A CA 1
ATOM 2042 C C . ALA A 1 264 ? 29.403 -4.581 -24.171 1.00 91.94 264 ALA A C 1
ATOM 2044 O O . ALA A 1 264 ? 30.175 -3.809 -24.746 1.00 91.94 264 ALA A O 1
ATOM 2045 N N . GLY A 1 265 ? 28.075 -4.460 -24.282 1.00 92.44 265 GLY A N 1
ATOM 2046 C CA . GLY A 1 265 ? 27.445 -3.466 -25.163 1.00 92.44 265 GLY A CA 1
ATOM 2047 C C . GLY A 1 265 ? 27.705 -2.017 -24.729 1.00 92.44 265 GLY A C 1
ATOM 2048 O O . GLY A 1 265 ? 27.882 -1.127 -25.565 1.00 92.44 265 GLY A O 1
ATOM 2049 N N . LEU A 1 266 ? 27.798 -1.781 -23.415 1.00 93.75 266 LEU A N 1
ATOM 2050 C CA . LEU A 1 266 ? 28.106 -0.471 -22.840 1.00 93.75 266 LEU A CA 1
ATOM 2051 C C . LEU A 1 266 ? 29.553 -0.053 -23.135 1.00 93.75 266 LEU A C 1
ATOM 2053 O O . LEU A 1 266 ? 29.792 1.100 -23.495 1.00 93.75 266 LEU A O 1
ATOM 2057 N N . ARG A 1 267 ? 30.518 -0.981 -23.059 1.00 92.81 267 ARG A N 1
ATOM 2058 C CA . ARG A 1 267 ? 31.910 -0.723 -23.475 1.00 92.81 267 ARG A CA 1
ATOM 2059 C C . ARG A 1 267 ? 32.020 -0.455 -24.975 1.00 92.81 267 ARG A C 1
ATOM 2061 O O . ARG A 1 267 ? 32.777 0.424 -25.372 1.00 92.81 267 ARG A O 1
ATOM 2068 N N . ALA A 1 268 ? 31.225 -1.151 -25.784 1.00 92.31 268 ALA A N 1
ATOM 2069 C CA . ALA A 1 268 ? 31.157 -0.950 -27.230 1.00 92.31 268 ALA A CA 1
ATOM 2070 C C . ALA A 1 268 ? 30.416 0.341 -27.648 1.00 92.31 268 ALA A C 1
ATOM 2072 O O . ALA A 1 268 ? 30.363 0.663 -28.834 1.00 92.31 268 ALA A O 1
ATOM 2073 N N . GLY A 1 269 ? 29.830 1.096 -26.708 1.00 91.06 269 GLY A N 1
ATOM 2074 C CA . GLY A 1 269 ? 29.155 2.367 -26.999 1.00 91.06 269 GLY A CA 1
ATOM 2075 C C . GLY A 1 269 ? 27.863 2.223 -27.816 1.00 91.06 269 GLY A C 1
ATOM 2076 O O . GLY A 1 269 ? 27.435 3.175 -28.481 1.00 91.06 269 GLY A O 1
ATOM 2077 N N . GLN A 1 270 ? 27.244 1.041 -27.782 1.00 89.19 270 GLN A N 1
ATOM 2078 C CA . GLN A 1 270 ? 26.125 0.671 -28.654 1.00 89.19 270 GLN A CA 1
ATOM 2079 C C . GLN A 1 270 ? 24.817 1.385 -28.292 1.00 89.19 270 GLN A C 1
ATOM 2081 O O . GLN A 1 270 ? 23.941 1.542 -29.142 1.00 89.19 270 GLN A O 1
ATOM 2086 N N . TYR A 1 271 ? 24.687 1.870 -27.056 1.00 92.81 271 TYR A N 1
ATOM 2087 C CA . TYR A 1 271 ? 23.407 2.343 -26.546 1.00 92.81 271 TYR A CA 1
ATOM 2088 C C . TYR A 1 271 ? 23.208 3.855 -26.681 1.00 92.81 271 TYR A C 1
ATOM 2090 O O . TYR A 1 271 ? 24.144 4.666 -26.660 1.00 92.81 271 TYR A O 1
ATOM 2098 N N . ARG A 1 272 ? 21.946 4.250 -26.825 1.00 92.25 272 ARG A N 1
ATOM 2099 C CA . ARG A 1 272 ? 21.466 5.622 -26.959 1.00 92.25 272 ARG A CA 1
ATOM 2100 C C . ARG A 1 272 ? 20.560 5.971 -25.772 1.00 92.25 272 ARG A C 1
ATOM 2102 O O . ARG A 1 272 ? 19.631 5.221 -25.486 1.00 92.25 272 ARG A O 1
ATOM 2109 N N . PRO A 1 273 ? 20.742 7.140 -25.127 1.00 87.12 273 PRO A N 1
ATOM 2110 C CA . PRO A 1 273 ? 20.059 7.463 -23.872 1.00 87.12 273 PRO A CA 1
ATOM 2111 C C . PRO A 1 273 ? 18.532 7.341 -23.937 1.00 87.12 273 PRO A C 1
ATOM 2113 O O . PRO A 1 273 ? 17.933 6.652 -23.123 1.00 87.12 273 PRO A O 1
ATOM 2116 N N . ARG A 1 274 ? 17.886 7.976 -24.924 1.00 84.88 274 ARG A N 1
ATOM 2117 C CA . ARG A 1 274 ? 16.415 7.980 -25.027 1.00 84.88 274 ARG A CA 1
ATOM 2118 C C . ARG A 1 274 ? 15.821 6.651 -25.479 1.00 84.88 274 ARG A C 1
ATOM 2120 O O . ARG A 1 274 ? 14.714 6.329 -25.073 1.00 84.88 274 ARG A O 1
ATOM 2127 N N . ARG A 1 275 ? 16.540 5.913 -26.326 1.00 87.06 275 ARG A N 1
ATOM 2128 C CA . ARG A 1 275 ? 16.058 4.652 -26.897 1.00 87.06 275 ARG A CA 1
ATOM 2129 C C . ARG A 1 275 ? 16.243 3.490 -25.926 1.00 87.06 275 ARG A C 1
ATOM 2131 O O . ARG A 1 275 ? 15.387 2.622 -25.846 1.00 87.06 275 ARG A O 1
ATOM 2138 N N . ASP A 1 276 ? 17.357 3.492 -25.198 1.00 91.44 276 ASP A N 1
ATOM 2139 C CA . ASP A 1 276 ? 17.847 2.287 -24.539 1.00 91.44 276 ASP A CA 1
ATOM 2140 C C . ASP A 1 276 ? 17.846 2.372 -23.015 1.00 91.44 276 ASP A C 1
ATOM 2142 O O . ASP A 1 276 ? 17.882 1.327 -22.380 1.00 91.44 276 ASP A O 1
ATOM 2146 N N . ALA A 1 277 ? 17.769 3.559 -22.397 1.00 90.50 277 ALA A N 1
ATOM 2147 C CA . ALA A 1 277 ? 17.894 3.676 -20.939 1.00 90.50 277 ALA A CA 1
ATOM 2148 C C . ALA A 1 277 ? 16.885 2.815 -20.165 1.00 90.50 277 ALA A C 1
ATOM 2150 O O . ALA A 1 277 ? 17.291 2.090 -19.265 1.00 90.50 277 ALA A O 1
ATOM 2151 N N . ALA A 1 278 ? 15.596 2.861 -20.517 1.00 87.31 278 ALA A N 1
ATOM 2152 C CA . ALA A 1 278 ? 14.576 2.059 -19.836 1.00 87.31 278 ALA A CA 1
ATOM 2153 C C . ALA A 1 278 ? 14.831 0.554 -20.016 1.00 87.31 278 ALA A C 1
ATOM 2155 O O . ALA A 1 278 ? 14.872 -0.182 -19.036 1.00 87.31 278 ALA A O 1
ATOM 2156 N N . ARG A 1 279 ? 15.104 0.128 -21.256 1.00 89.06 279 ARG A N 1
ATOM 2157 C CA . ARG A 1 279 ? 15.400 -1.268 -21.604 1.00 89.06 279 ARG A CA 1
ATOM 2158 C C . ARG A 1 279 ? 16.635 -1.806 -20.878 1.00 89.06 279 ARG A C 1
ATOM 2160 O O . ARG A 1 279 ? 16.617 -2.932 -20.406 1.00 89.06 279 ARG A O 1
ATOM 2167 N N . LEU A 1 280 ? 17.700 -1.010 -20.775 1.00 91.12 280 LEU A N 1
ATOM 2168 C CA . LEU A 1 280 ? 18.921 -1.394 -20.059 1.00 91.12 280 LEU A CA 1
ATOM 2169 C C . LEU A 1 280 ? 18.663 -1.593 -18.564 1.00 91.12 280 LEU A C 1
ATOM 2171 O O . LEU A 1 280 ? 19.174 -2.538 -17.974 1.00 91.12 280 LEU A O 1
ATOM 2175 N N . LEU A 1 281 ? 17.875 -0.705 -17.953 1.00 88.12 281 LEU A N 1
ATOM 2176 C CA . LEU A 1 281 ? 17.518 -0.818 -16.540 1.00 88.12 281 LEU A CA 1
ATOM 2177 C C . LEU A 1 281 ? 16.596 -2.015 -16.280 1.00 88.12 281 LEU A C 1
ATOM 2179 O O . LEU A 1 281 ? 16.738 -2.669 -15.252 1.00 88.12 281 LEU A O 1
ATOM 2183 N N . GLU A 1 282 ? 15.693 -2.320 -17.212 1.00 81.94 282 GLU A N 1
ATOM 2184 C CA . GLU A 1 282 ? 14.846 -3.514 -17.163 1.00 81.94 282 GLU A CA 1
ATOM 2185 C C . GLU A 1 282 ? 15.679 -4.795 -17.256 1.00 81.94 282 GLU A C 1
ATOM 2187 O O . GLU A 1 282 ? 15.601 -5.633 -16.364 1.00 81.94 282 GLU A O 1
ATOM 2192 N N . GLN A 1 283 ? 16.556 -4.902 -18.258 1.00 84.62 283 GLN A N 1
ATOM 2193 C CA . GLN A 1 283 ? 17.459 -6.047 -18.412 1.00 84.62 283 GLN A CA 1
ATOM 2194 C C . GLN A 1 283 ? 18.335 -6.256 -17.175 1.00 84.62 283 GLN A C 1
ATOM 2196 O O . GLN A 1 283 ? 18.513 -7.388 -16.726 1.00 84.62 283 GLN A O 1
ATOM 2201 N N . TYR A 1 284 ? 18.838 -5.162 -16.599 1.00 86.38 284 TYR A N 1
ATOM 2202 C CA . TYR A 1 284 ? 19.630 -5.217 -15.380 1.00 86.38 284 TYR A CA 1
ATOM 2203 C C . TYR A 1 284 ? 18.805 -5.681 -14.173 1.00 86.38 284 TYR A C 1
ATOM 2205 O O . TYR A 1 284 ? 19.269 -6.520 -13.406 1.00 86.38 284 TYR A O 1
ATOM 2213 N N . ALA A 1 285 ? 17.577 -5.179 -14.012 1.00 79.38 285 ALA A N 1
ATOM 2214 C CA . ALA A 1 285 ? 16.680 -5.621 -12.948 1.00 79.38 285 ALA A CA 1
ATOM 2215 C C . ALA A 1 285 ? 16.350 -7.116 -13.079 1.00 79.38 285 ALA A C 1
ATOM 2217 O O . ALA A 1 285 ? 16.446 -7.844 -12.094 1.00 79.38 285 ALA A O 1
ATOM 2218 N N . ASP A 1 286 ? 16.058 -7.593 -14.292 1.00 76.88 286 ASP A N 1
ATOM 2219 C CA . ASP A 1 286 ? 15.817 -9.014 -14.561 1.00 76.88 286 ASP A CA 1
ATOM 2220 C C . ASP A 1 286 ? 17.049 -9.866 -14.247 1.00 76.88 286 ASP A C 1
ATOM 2222 O O . ASP A 1 286 ? 16.942 -10.948 -13.668 1.00 76.88 286 ASP A O 1
ATOM 2226 N N . TRP A 1 287 ? 18.239 -9.387 -14.615 1.00 83.88 287 TRP A N 1
ATOM 2227 C CA . TRP A 1 287 ? 19.490 -10.050 -14.270 1.00 83.88 287 TRP A CA 1
ATOM 2228 C C . TRP A 1 287 ? 19.689 -10.125 -12.752 1.00 83.88 287 TRP A C 1
ATOM 2230 O O . TRP A 1 287 ? 19.970 -11.211 -12.248 1.00 83.88 287 TRP A O 1
ATOM 2240 N N . GLN A 1 288 ? 19.469 -9.032 -12.013 1.00 78.44 288 GLN A N 1
ATOM 2241 C CA . GLN A 1 288 ? 19.564 -9.028 -10.549 1.00 78.44 288 GLN A CA 1
ATOM 2242 C C . GLN A 1 288 ? 18.584 -10.012 -9.910 1.00 78.44 288 GLN A C 1
ATOM 2244 O O . GLN A 1 288 ? 18.981 -10.776 -9.031 1.00 78.44 288 GLN A O 1
ATOM 2249 N N . THR A 1 289 ? 17.335 -10.040 -10.377 1.00 69.81 289 THR A N 1
ATOM 2250 C CA . THR A 1 289 ? 16.327 -10.990 -9.897 1.00 69.81 289 THR A CA 1
ATOM 2251 C C . THR A 1 289 ? 16.749 -12.426 -10.188 1.00 69.81 289 THR A C 1
ATOM 2253 O O . THR A 1 289 ? 16.687 -13.269 -9.299 1.00 69.81 289 THR A O 1
ATOM 2256 N N . ARG A 1 290 ? 17.261 -12.722 -11.390 1.00 77.12 290 ARG A N 1
ATOM 2257 C CA . ARG A 1 290 ? 17.785 -14.060 -11.716 1.00 77.12 290 ARG A CA 1
ATOM 2258 C C . ARG A 1 290 ? 18.956 -14.460 -10.822 1.00 77.12 290 ARG A C 1
ATOM 2260 O O . ARG A 1 290 ? 18.969 -15.586 -10.338 1.00 77.12 290 ARG A O 1
ATOM 2267 N N . GLN A 1 291 ? 19.917 -13.565 -10.590 1.00 76.50 291 GLN A N 1
ATOM 2268 C CA . GLN A 1 291 ? 21.049 -13.839 -9.697 1.00 76.50 291 GLN A CA 1
ATOM 2269 C C . GLN A 1 291 ? 20.587 -14.090 -8.261 1.00 76.50 291 GLN A C 1
ATOM 2271 O O . GLN A 1 291 ? 21.065 -15.018 -7.615 1.00 76.50 291 GLN A O 1
ATOM 2276 N N . PHE A 1 292 ? 19.617 -13.310 -7.785 1.00 67.94 292 PHE A N 1
ATOM 2277 C CA . PHE A 1 292 ? 19.016 -13.502 -6.473 1.00 67.94 292 PHE A CA 1
ATOM 2278 C C . PHE A 1 292 ? 18.330 -14.870 -6.361 1.00 67.94 292 PHE A C 1
ATOM 2280 O O . PHE A 1 292 ? 18.664 -15.646 -5.469 1.00 67.94 292 PHE A O 1
ATOM 2287 N N . LEU A 1 293 ? 17.456 -15.219 -7.309 1.00 64.38 293 LEU A N 1
ATOM 2288 C CA . LEU A 1 293 ? 16.770 -16.515 -7.326 1.00 64.38 293 LEU A CA 1
ATOM 2289 C C . LEU A 1 293 ? 17.758 -17.688 -7.400 1.00 64.38 293 LEU A C 1
ATOM 2291 O O . LEU A 1 293 ? 17.589 -18.679 -6.699 1.00 64.38 293 LEU A O 1
ATOM 2295 N N . GLN A 1 294 ? 18.826 -17.564 -8.192 1.00 71.81 294 GLN A N 1
ATOM 2296 C CA . GLN A 1 294 ? 19.890 -18.570 -8.256 1.00 71.81 294 GLN A CA 1
ATOM 2297 C C . GLN A 1 294 ? 20.683 -18.679 -6.951 1.00 71.81 294 GLN A C 1
ATOM 2299 O O . GLN A 1 294 ? 21.113 -19.773 -6.607 1.00 71.81 294 GLN A O 1
ATOM 2304 N N . SER A 1 295 ? 20.898 -17.572 -6.233 1.00 67.75 295 SER A N 1
ATOM 2305 C CA . SER A 1 295 ? 21.586 -17.594 -4.936 1.00 67.75 295 SER A CA 1
ATOM 2306 C C . SER A 1 295 ? 20.762 -18.279 -3.847 1.00 67.75 295 SER A C 1
ATOM 2308 O O . SER A 1 295 ? 21.336 -18.935 -2.989 1.00 67.75 295 SER A O 1
ATOM 2310 N N . VAL A 1 296 ? 19.434 -18.165 -3.927 1.00 59.91 296 VAL A N 1
ATOM 2311 C CA . VAL A 1 296 ? 18.479 -18.809 -3.015 1.00 59.91 296 VAL A CA 1
ATOM 2312 C C . VAL A 1 296 ? 18.270 -20.285 -3.374 1.00 59.91 296 VAL A C 1
ATOM 2314 O O . VAL A 1 296 ? 18.070 -21.105 -2.498 1.00 59.91 296 VAL A O 1
ATOM 2317 N N . ALA A 1 297 ? 18.358 -20.658 -4.652 1.00 56.59 297 ALA A N 1
ATOM 2318 C CA . ALA A 1 297 ? 18.151 -22.040 -5.092 1.00 56.59 297 ALA A CA 1
ATOM 2319 C C . ALA A 1 297 ? 19.382 -22.959 -4.930 1.00 56.59 297 ALA A C 1
ATOM 2321 O O . ALA A 1 297 ? 19.317 -24.134 -5.295 1.00 56.59 297 ALA A O 1
ATOM 2322 N N . ARG A 1 298 ? 20.528 -22.447 -4.459 1.00 54.72 298 ARG A N 1
ATOM 2323 C CA . ARG A 1 298 ? 21.735 -23.263 -4.259 1.00 54.72 298 ARG A CA 1
ATOM 2324 C C . ARG A 1 298 ? 21.693 -23.912 -2.873 1.00 54.72 298 ARG A C 1
ATOM 2326 O O . ARG A 1 298 ? 21.684 -23.172 -1.893 1.00 54.72 298 ARG A O 1
ATOM 2333 N N . PRO A 1 299 ? 21.729 -25.253 -2.767 1.00 49.47 299 PRO A N 1
ATOM 2334 C CA . PRO A 1 299 ? 21.840 -25.906 -1.470 1.00 49.47 299 PRO A CA 1
ATOM 2335 C C . PRO A 1 299 ? 23.132 -25.452 -0.779 1.00 49.47 299 PRO A C 1
ATOM 2337 O O . PRO A 1 299 ? 24.184 -25.362 -1.417 1.00 49.47 299 PRO A O 1
ATOM 2340 N N . ALA A 1 300 ? 23.039 -25.132 0.512 1.00 53.41 300 ALA A N 1
ATOM 2341 C CA . ALA A 1 300 ? 24.211 -24.873 1.336 1.00 53.41 300 ALA A CA 1
ATOM 2342 C C . ALA A 1 300 ? 25.107 -26.124 1.320 1.00 53.41 300 ALA A C 1
ATOM 2344 O O . ALA A 1 300 ? 24.636 -27.218 1.633 1.00 53.41 300 ALA A O 1
ATOM 2345 N N . HIS A 1 301 ? 26.359 -25.960 0.890 1.00 48.16 301 HIS A N 1
ATOM 2346 C CA . HIS A 1 301 ? 27.396 -26.987 1.000 1.00 48.16 301 HIS A CA 1
ATOM 2347 C C . HIS A 1 301 ? 27.944 -27.051 2.423 1.00 48.16 301 HIS A C 1
ATOM 2349 O O . HIS A 1 301 ? 28.092 -25.966 3.035 1.00 48.16 301 HIS A O 1
#

pLDDT: mean 71.76, std 19.74, range [31.23, 96.19]

Sequence (301 aa):
MRFPSFLVVTLGLPLTASLLGLTPPAPQRVSVTVRNRLSLNRGAETVSLPATRLAALLRQYGAENLLVRDEAGNILVSQAVDNNGDGRVDELLFQTDIKANATQKFTVSGARNGASQQPKSPNTTFSRLVPERIDDYTWENDRVYLSDAGDTFKAYFPSELKRFVALGDTVVAARDVVVATRRFPFTRRRPRLIPAAFGRQLFRGGGFQLLSYDPARPATLTSALSSRLLLRRGQEAWQVLPANPAKFNRLMLALLGSDPALAAGLRAGQYRPRRDAARLLEQYADWQTRQFLQSVARPAH

Radius of gyration: 28.25 Å; chains: 1; bounding box: 68×59×68 Å

Foldseek 3Di:
DDDDDDDDDDDDDDDDDDDDDPDPPDQDKDKDKDWAAAQAKDFFDKDKDFCVSVVVQCVPANPLQKFKAWPVRDTFAKDFDDPPPPPDTGIIITTDIAHHGDMTMMMIGGDNPRNVVHDDDPWDWDWDQDPVDNPDIDIDGQWDWDQLEVPDTDTDGCVRLDDDDFDDDDKDKAAQEFDDDDDDDDDDDDTDTDGIWIFDWGGDFPQKTKTWTAPVDHHVPRDLPRTWIWMDGHPDHIYTQDQDLLSNLVVLCVVQVVPVVSNVCSVVSVDGCSPPVRVSVSVSRVVVSVVVSVNSHDHDD

Secondary structure (DSSP, 8-state):
-PPP------------------PPPP--EEEEEEE--SSS-EEEEEEEEEGGGGHHHHHHH-GGGEEEE-TT-PEEPEEEE-SSSSSS--EEEEEEEE-TT-EEEEEEEE-TT-TTTSPPPS---EEEE-TT-TT-EEEE-S-EEEESSSS-EEEE-TTTS-EE--SS--EEEEEEEEE-PPP-SS--PPPEEEEEEEEEEEEEETTEEEEEE-TTS-GGG--TTTPEEEEEETTSPPEEPPSSHHHHHHHHHHHHTTSHHHHHHHHTT---HHHHHHHHHHHHHHHHHHHHHHHHSSPP-